Protein 4G2A (pdb70)

InterPro domains:
  IPR025538 Domain of unknown function DUF4424 [PF14415] (28-136)
  IPR025582 YARHG domain [PF13308] (270-348)
  IPR025582 YARHG domain [SM01324] (269-349)
  IPR038434 YARHG domain superfamily [G3DSA:1.20.58.1690] (263-349)

B-factor: mean 42.49, std 16.45, range [10.18, 124.1]

CATH classification: 2.60.40.3680 (+1 more: 1.20.58.1690)

Nearest PDB structures (foldseek):
  4g2a-assembly1_A  TM=1.002E+00  e=8.809E-71  Legionella pneumophila subsp. pneumophila str. Philadelphia 1
  6fpy-assembly2_B  TM=5.267E-01  e=1.755E-07  Homo sapiens
  6fpz-assembly2_B  TM=4.935E-01  e=4.540E-07  Homo sapiens
  3abz-assembly1_A  TM=5.362E-01  e=9.968E-02  Kluyveromyces marxianus

Sequence (314 aa):
NDTAVGGEGSLPIPVSQPHIKVSELIRISGKNLNEPQNGSWHYNCNFTFKNTLNKEVTISAFPFPINDGNSEIALPAGQQTNVGQALVYDFLVTVNDKQVSAQQRGNIAPDQNKGLYYEDAYFWKTTFPPLATVNIHHDYSTGATYDVGYHWVRYVLKTGALWQDSSIGHTRLEVIPNTPTRLCSEIDQQKADYLNPTPSGSISGSRADRKYIWDLRHFQPQADLSLCLFTGISYVRYKVIYPWLNSDDDDALSKLARLSNKELRFLRNTIYAQYGRQFQSPDLQEYFSKKWWYVPNPDYSDRLNEEDKKLLSINQAK

Organism: Legionella pneumophila subsp. pneumophila (strain Philadelphia 1 / ATCC 33152 / DSM 7513) (NCBI:txid272624)

Secondary structure (DSSP, 8-state):
--EEE---EE----SS--SB--EEEEEEEEESTT-----EEEEEEEEEEEB-SSS-EEE--EEE-B--SSSEE-PPTT----TT-BS-EEEEEEETTEEE--EEEE---BGGGTB--SEEEE--EEE-TT-EEEEEEEEEEE-EEE---EEEEEE-GGGGGSSSS---EEEEEEE-SS-EEEGGGTSTT-STTS-BS---EE--GGG-EEEEEESS----S-EEEEEEEHHHHHIIIIIHHHHH-TTHHHHHHTS-HHHHHHHHHHHHHTTT----SHHHHHHHHT-TT----TT------HHHHHHH--TTT-

Radius of gyration: 22.99 Å; Cα contacts (8 Å, |Δi|>4): 730; chains: 1; bounding box: 36×59×69 Å

Foldseek 3Di:
DFKAAWKAFEDWFFQAQAQKAAEKAWEWEKDCPLPPPAIKIKIKMKAKIWHQAQAKDKTKWTFIDACCPPHHHQHHPPDDHDHPGTQKAPKWKAKQNHTDQWQKDFGDADVVQPRDGGITTMDMHMAGGRHMMMMIIIIMIGFMAGPQKTKHWYHDSSSCSHPDQFNFWYKYKYQNLAQKDQVCRVVVPDPLSPFDDDADWDDAGSGTMDIHTDGSDRPPDIGITIMGAQLSCCVNVQQVCLVVDPPNLQVLLPDDPLRNVQSLVSLQQSQADADPDPVNNVVLVPPSSGDHDPPRDPCGDPSSVVNVVSVNSD

Structure (mmCIF, N/CA/C/O backbone):
data_4G2A
#
_entry.id   4G2A
#
_cell.length_a   37.953
_cell.length_b   87.716
_cell.length_c   99.766
_cell.angle_alpha   90.000
_cell.angle_beta   90.000
_cell.angle_gamma   90.000
#
_symmetry.space_group_name_H-M   'P 21 21 21'
#
loop_
_entity.id
_entity.type
_entity.pdbx_description
1 polymer 'hypothetical protein'
2 non-polymer 'SULFATE ION'
3 water water
#
loop_
_atom_site.group_PDB
_atom_site.id
_atom_site.type_symbol
_atom_site.label_atom_id
_atom_site.label_alt_id
_atom_site.label_comp_id
_atom_site.label_asym_id
_atom_site.label_entity_id
_atom_site.label_seq_id
_atom_site.pdbx_PDB_ins_code
_atom_site.Cartn_x
_atom_site.Cartn_y
_atom_site.Cartn_z
_atom_site.occupancy
_atom_site.B_iso_or_equiv
_atom_site.auth_seq_id
_atom_site.auth_comp_id
_atom_site.auth_asym_id
_atom_site.auth_atom_id
_atom_site.pdbx_PDB_model_num
ATOM 1 N N . ASN A 1 2 ? 23.070 25.484 -11.619 1.00 50.37 29 ASN A N 1
ATOM 2 C CA . ASN A 1 2 ? 23.306 25.658 -10.184 1.00 49.12 29 ASN A CA 1
ATOM 3 C C . ASN A 1 2 ? 22.809 27.024 -9.688 1.00 48.10 29 ASN A C 1
ATOM 4 O O . ASN A 1 2 ? 23.495 28.044 -9.834 1.00 47.08 29 ASN A O 1
ATOM 9 N N . ASP A 1 3 ? 21.610 27.007 -9.066 1.00 41.11 30 ASP A N 1
ATOM 10 C CA . ASP A 1 3 ? 20.902 28.163 -8.527 1.00 39.09 30 ASP A CA 1
ATOM 11 C C . ASP A 1 3 ? 21.613 28.785 -7.330 1.00 38.07 30 ASP A C 1
ATOM 12 O O . ASP A 1 3 ? 21.616 30.005 -7.174 1.00 38.18 30 ASP A O 1
ATOM 17 N N . THR A 1 4 ? 22.151 27.944 -6.463 1.00 30.35 31 THR A N 1
ATOM 18 C CA . THR A 1 4 ? 22.755 28.363 -5.213 1.00 29.06 31 THR A CA 1
ATOM 19 C C . THR A 1 4 ? 24.195 27.900 -5.073 1.00 30.74 31 THR A C 1
ATOM 20 O O . THR A 1 4 ? 24.492 26.723 -5.306 1.00 32.10 31 THR A O 1
ATOM 24 N N . ALA A 1 5 ? 25.075 28.816 -4.642 1.00 23.88 32 ALA A N 1
ATOM 25 C CA . ALA A 1 5 ? 26.423 28.444 -4.251 1.00 22.64 32 ALA A CA 1
ATOM 26 C C . ALA A 1 5 ? 26.369 28.278 -2.733 1.00 27.16 32 ALA A C 1
ATOM 27 O O . ALA A 1 5 ? 26.217 29.259 -1.994 1.00 26.78 32 ALA A O 1
ATOM 29 N N . VAL A 1 6 ? 26.347 27.012 -2.294 1.00 23.80 33 VAL A N 1
ATOM 30 C CA . VAL A 1 6 ? 26.235 26.547 -0.913 1.00 23.01 33 VAL A CA 1
ATOM 31 C C . VAL A 1 6 ? 27.562 26.800 -0.176 1.00 26.90 33 VAL A C 1
ATOM 32 O O . VAL A 1 6 ? 28.640 26.375 -0.637 1.00 26.73 33 VAL A O 1
ATOM 36 N N . GLY A 1 7 ? 27.457 27.512 0.956 1.00 22.11 34 GLY A N 1
ATOM 37 C CA . GLY A 1 7 ? 28.602 27.893 1.772 1.00 21.96 34 GLY A CA 1
ATOM 38 C C . GLY A 1 7 ? 28.751 27.215 3.124 1.00 26.02 34 GLY A C 1
ATOM 39 O O . GLY A 1 7 ? 29.810 27.314 3.746 1.00 25.10 34 GLY A O 1
ATOM 40 N N . GLY A 1 8 ? 27.713 26.526 3.577 1.00 24.11 35 GLY A N 1
ATOM 41 C CA . GLY A 1 8 ? 27.705 25.870 4.884 1.00 24.03 35 GLY A CA 1
ATOM 42 C C . GLY A 1 8 ? 26.871 26.647 5.877 1.00 27.81 35 GLY A C 1
ATOM 43 O O . GLY A 1 8 ? 26.439 27.769 5.595 1.00 26.68 35 GLY A O 1
ATOM 44 N N . GLU A 1 9 ? 26.604 26.044 7.033 1.00 25.52 36 GLU A N 1
ATOM 45 C CA . GLU A 1 9 ? 25.780 26.679 8.062 1.00 25.31 36 GLU A CA 1
ATOM 46 C C . GLU A 1 9 ? 26.077 26.111 9.453 1.00 30.51 36 GLU A C 1
ATOM 47 O O . GLU A 1 9 ? 26.692 25.044 9.587 1.00 31.26 36 GLU A O 1
ATOM 53 N N . GLY A 1 10 ? 25.613 26.831 10.463 1.00 25.63 37 GLY A N 1
ATOM 54 C CA . GLY A 1 10 ? 25.741 26.418 11.846 1.00 25.28 37 GLY A CA 1
ATOM 55 C C . GLY A 1 10 ? 24.596 25.540 12.312 1.00 27.80 37 GLY A C 1
ATOM 56 O O . GLY A 1 10 ? 23.525 25.492 11.694 1.00 26.78 37 GLY A O 1
ATOM 57 N N . SER A 1 11 ? 24.844 24.796 13.381 1.00 23.73 38 SER A N 1
ATOM 58 C CA . SER A 1 11 ? 23.854 23.885 13.954 1.00 24.01 38 SER A CA 1
ATOM 59 C C . SER A 1 11 ? 24.040 23.797 15.456 1.00 27.87 38 SER A C 1
ATOM 60 O O . SER A 1 11 ? 25.177 23.919 15.941 1.00 26.42 38 SER A O 1
ATOM 63 N N . LEU A 1 12 ? 22.932 23.591 16.191 1.00 24.62 39 LEU A N 1
ATOM 64 C CA . LEU A 1 12 ? 22.978 23.357 17.642 1.00 25.55 39 LEU A CA 1
ATOM 65 C C . LEU A 1 12 ? 23.730 22.040 17.915 1.00 31.20 39 LEU A C 1
ATOM 66 O O . LEU A 1 12 ? 23.649 21.146 17.059 1.00 31.72 39 LEU A O 1
ATOM 71 N N . PRO A 1 13 ? 24.411 21.840 19.069 1.00 27.77 40 PRO A N 1
ATOM 72 C CA . PRO A 1 13 ? 24.940 20.496 19.356 1.00 27.74 40 PRO A CA 1
ATOM 73 C C . PRO A 1 13 ? 23.754 19.566 19.584 1.00 32.79 40 PRO A C 1
ATOM 74 O O . PRO A 1 13 ? 22.681 20.028 19.994 1.00 32.80 40 PRO A O 1
ATOM 78 N N . ILE A 1 14 ? 23.897 18.282 19.267 1.00 29.78 41 ILE A N 1
ATOM 79 C CA . ILE A 1 14 ? 22.776 17.379 19.475 1.00 29.38 41 ILE A CA 1
ATOM 80 C C . ILE A 1 14 ? 23.230 16.143 20.256 1.00 34.98 41 ILE A C 1
ATOM 81 O O . ILE A 1 14 ? 24.394 15.758 20.154 1.00 34.67 41 ILE A O 1
ATOM 86 N N . PRO A 1 15 ? 22.327 15.465 20.992 1.00 33.45 42 PRO A N 1
ATOM 87 C CA . PRO A 1 15 ? 22.736 14.215 21.650 1.00 34.52 42 PRO A CA 1
ATOM 88 C C . PRO A 1 15 ? 22.616 13.014 20.702 1.00 41.87 42 PRO A C 1
ATOM 89 O O . PRO A 1 15 ? 21.741 12.991 19.838 1.00 39.61 42 PRO A O 1
ATOM 93 N N . VAL A 1 16 ? 23.501 12.011 20.877 1.00 43.11 43 VAL A N 1
ATOM 94 C CA . VAL A 1 16 ? 23.522 10.769 20.100 1.00 44.74 43 VAL A CA 1
ATOM 95 C C . VAL A 1 16 ? 22.298 9.918 20.513 1.00 52.56 43 VAL A C 1
ATOM 96 O O . VAL A 1 16 ? 21.641 9.337 19.647 1.00 52.56 43 VAL A O 1
ATOM 100 N N . SER A 1 17 ? 21.966 9.915 21.823 1.00 51.70 44 SER A N 1
ATOM 101 C CA . SER A 1 17 ? 20.823 9.205 22.420 1.00 53.70 44 SER A CA 1
ATOM 102 C C . SER A 1 17 ? 19.727 10.203 22.926 1.00 56.67 44 SER A C 1
ATOM 103 O O . SER A 1 17 ? 19.603 11.296 22.374 1.00 55.28 44 SER A O 1
ATOM 106 N N . GLN A 1 18 ? 18.903 9.794 23.923 1.00 53.86 45 GLN A N 1
ATOM 107 C CA . GLN A 1 18 ? 17.829 10.610 24.519 1.00 53.91 45 GLN A CA 1
ATOM 108 C C . GLN A 1 18 ? 18.172 10.855 26.006 1.00 57.23 45 GLN A C 1
ATOM 109 O O . GLN A 1 18 ? 17.692 10.121 26.877 1.00 58.36 45 GLN A O 1
ATOM 115 N N . PRO A 1 19 ? 19.061 11.826 26.324 1.00 51.99 46 PRO A N 1
ATOM 116 C CA . PRO A 1 19 ? 19.465 12.006 27.721 1.00 51.65 46 PRO A CA 1
ATOM 117 C C . PRO A 1 19 ? 18.552 12.943 28.505 1.00 54.41 46 PRO A C 1
ATOM 118 O O . PRO A 1 19 ? 17.746 13.684 27.933 1.00 53.74 46 PRO A O 1
ATOM 122 N N . HIS A 1 20 ? 18.723 12.936 29.825 1.00 50.42 47 HIS A N 1
ATOM 123 C CA . HIS A 1 20 ? 17.989 13.827 30.702 1.00 50.43 47 HIS A CA 1
ATOM 124 C C . HIS A 1 20 ? 18.871 15.064 30.946 1.00 49.90 47 HIS A C 1
ATOM 125 O O . HIS A 1 20 ? 19.222 15.390 32.077 1.00 49.85 47 HIS A O 1
ATOM 132 N N . ILE A 1 21 ? 19.259 15.718 29.830 1.00 42.40 48 ILE A N 1
ATOM 133 C CA . ILE A 1 21 ? 20.081 16.922 29.772 1.00 40.12 48 ILE A CA 1
ATOM 134 C C . ILE A 1 21 ? 19.264 18.001 29.069 1.00 41.86 48 ILE A C 1
ATOM 135 O O . ILE A 1 21 ? 18.826 17.787 27.934 1.00 39.20 48 ILE A O 1
ATOM 140 N N . LYS A 1 22 ? 19.062 19.161 29.730 1.00 38.73 49 LYS A N 1
ATOM 141 C CA . LYS A 1 22 ? 18.300 20.256 29.124 1.00 36.48 49 LYS A CA 1
ATOM 142 C C . LYS A 1 22 ? 19.226 21.388 28.722 1.00 36.99 49 LYS A C 1
ATOM 143 O O . LYS A 1 22 ? 20.226 21.648 29.385 1.00 36.08 49 LYS A O 1
ATOM 157 N N . VAL A 1 24 ? 19.724 25.108 28.532 1.00 35.10 51 VAL A N 1
ATOM 158 C CA . VAL A 1 24 ? 19.083 26.192 29.261 1.00 36.62 51 VAL A CA 1
ATOM 159 C C . VAL A 1 24 ? 19.366 27.582 28.670 1.00 41.07 51 VAL A C 1
ATOM 160 O O . VAL A 1 24 ? 18.573 28.493 28.895 1.00 41.26 51 VAL A O 1
ATOM 164 N N . SER A 1 25 ? 20.451 27.742 27.901 1.00 36.74 52 SER A N 1
ATOM 165 C CA . SER A 1 25 ? 20.775 29.019 27.268 1.00 35.58 52 SER A CA 1
ATOM 166 C C . SER A 1 25 ? 21.782 28.839 26.144 1.00 36.88 52 SER A C 1
ATOM 167 O O . SER A 1 25 ? 22.549 27.881 26.139 1.00 35.89 52 SER A O 1
ATOM 170 N N . GLU A 1 26 ? 21.745 29.758 25.176 1.00 32.59 53 GLU A N 1
ATOM 171 C CA . GLU A 1 26 ? 22.658 29.823 24.028 1.00 31.18 53 GLU A CA 1
ATOM 172 C C . GLU A 1 26 ? 23.000 31.277 23.751 1.00 34.22 53 GLU A C 1
ATOM 173 O O . GLU A 1 26 ? 22.197 32.170 24.023 1.00 34.75 53 GLU A O 1
ATOM 179 N N . LEU A 1 27 ? 24.197 31.513 23.237 1.00 29.22 54 LEU A N 1
ATOM 180 C CA . LEU A 1 27 ? 24.703 32.825 22.864 1.00 28.00 54 LEU A CA 1
ATOM 181 C C . LEU A 1 27 ? 25.385 32.600 21.535 1.00 30.78 54 LEU A C 1
ATOM 182 O O . LEU A 1 27 ? 26.480 32.048 21.501 1.00 31.71 54 LEU A O 1
ATOM 187 N N . ILE A 1 28 ? 24.682 32.898 20.429 1.00 24.95 55 ILE A N 1
ATOM 188 C CA . ILE A 1 28 ? 25.162 32.591 19.090 1.00 23.55 55 ILE A CA 1
ATOM 189 C C . ILE A 1 28 ? 25.451 33.887 18.308 1.00 30.21 55 ILE A C 1
ATOM 190 O O . ILE A 1 28 ? 24.554 34.668 17.980 1.00 30.24 55 ILE A O 1
ATOM 195 N N . ARG A 1 29 ? 26.725 34.089 18.011 1.00 27.34 56 ARG A N 1
ATOM 196 C CA . ARG A 1 29 ? 2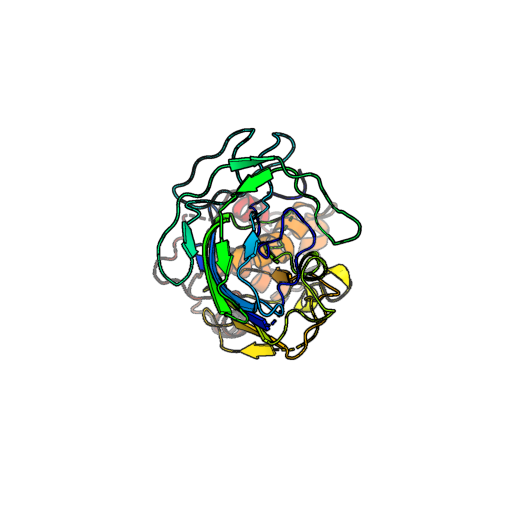7.217 35.268 17.310 1.00 27.09 56 ARG A CA 1
ATOM 197 C C . ARG A 1 29 ? 27.722 34.835 15.958 1.00 30.93 56 ARG A C 1
ATOM 198 O O . ARG A 1 29 ? 28.573 33.966 15.892 1.00 32.36 56 ARG A O 1
ATOM 206 N N . ILE A 1 30 ? 27.142 35.377 14.881 1.00 26.32 57 ILE A N 1
ATOM 207 C CA . ILE A 1 30 ? 27.476 35.027 13.492 1.00 24.84 57 ILE A CA 1
ATOM 208 C C . ILE A 1 30 ? 27.964 36.316 12.845 1.00 28.46 57 ILE A C 1
ATOM 209 O O . ILE A 1 30 ? 27.204 37.290 12.723 1.00 27.18 57 ILE A O 1
ATOM 214 N N . SER A 1 31 ? 29.268 36.363 12.556 1.00 25.81 58 SER A N 1
ATOM 215 C CA . SER A 1 31 ? 29.929 37.575 12.058 1.00 26.14 58 SER A CA 1
ATOM 216 C C . SER A 1 31 ? 30.474 37.423 10.640 1.00 29.07 58 SER A C 1
ATOM 217 O O . SER A 1 31 ? 31.211 36.483 10.371 1.00 28.69 58 SER A O 1
ATOM 220 N N . GLY A 1 32 ? 30.127 38.372 9.770 1.00 26.46 59 GLY A N 1
ATOM 221 C CA . GLY A 1 32 ? 30.522 38.400 8.359 1.00 25.40 59 GLY A CA 1
ATOM 222 C C . GLY A 1 32 ? 31.859 39.060 8.081 1.00 30.26 59 GLY A C 1
ATOM 223 O O . GLY A 1 32 ? 32.259 39.990 8.777 1.00 29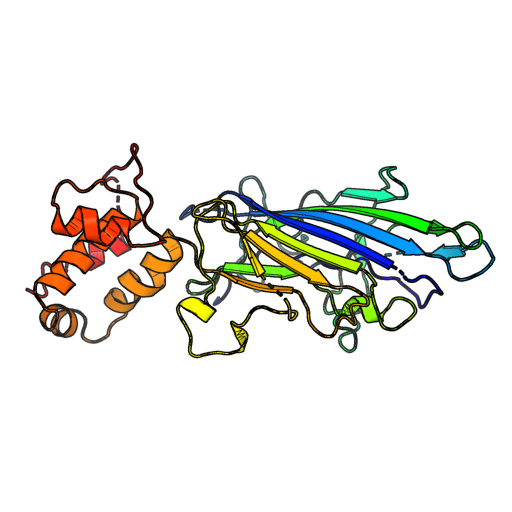.91 59 GLY A O 1
ATOM 224 N N . LYS A 1 33 ? 32.547 38.574 7.041 1.00 28.20 60 LYS A N 1
ATOM 225 C CA . LYS A 1 33 ? 33.825 39.068 6.527 1.00 29.20 60 LYS A CA 1
ATOM 226 C C . LYS A 1 33 ? 33.780 38.974 5.013 1.00 34.90 60 LYS A C 1
ATOM 227 O O . LYS A 1 33 ? 33.309 37.956 4.505 1.00 34.68 60 LYS A O 1
ATOM 233 N N . ASN A 1 34 ? 34.229 40.040 4.291 1.00 32.50 61 ASN A N 1
ATOM 234 C CA . ASN A 1 34 ? 34.310 40.131 2.819 1.00 31.65 61 ASN A CA 1
ATOM 235 C C . ASN A 1 34 ? 32.988 39.833 2.086 1.00 33.82 61 ASN A C 1
ATOM 236 O O . ASN A 1 34 ? 33.040 39.328 0.958 1.00 32.26 61 ASN A O 1
ATOM 241 N N . LEU A 1 35 ? 31.823 40.157 2.687 1.00 30.60 62 LEU A N 1
ATOM 242 C CA . LEU A 1 35 ? 30.524 39.838 2.076 1.00 30.66 62 LEU A CA 1
ATOM 243 C C . LEU A 1 35 ? 30.187 40.694 0.857 1.00 35.93 62 LEU A C 1
ATOM 244 O O . LEU A 1 35 ? 29.359 40.272 0.057 1.00 36.38 62 LEU A O 1
ATOM 249 N N . ASN A 1 36 ? 30.817 41.874 0.706 1.00 33.30 63 ASN A N 1
ATOM 250 C CA . ASN A 1 36 ? 30.576 42.773 -0.421 1.00 33.44 63 ASN A CA 1
ATOM 251 C C . ASN A 1 36 ? 31.690 42.686 -1.473 1.00 37.75 63 ASN A C 1
ATOM 252 O O . ASN A 1 36 ? 31.811 43.560 -2.332 1.00 37.00 63 ASN A O 1
ATOM 257 N N . GLU A 1 37 ? 32.517 41.646 -1.396 1.00 36.62 64 GLU A N 1
ATOM 258 C CA . GLU A 1 37 ? 33.603 41.441 -2.362 1.00 37.65 64 GLU A CA 1
ATOM 259 C C . GLU A 1 37 ? 33.022 40.727 -3.586 1.00 41.60 64 GLU A C 1
ATOM 260 O O . GLU A 1 37 ? 32.342 39.711 -3.424 1.00 39.60 64 GLU A O 1
ATOM 266 N N . PRO A 1 38 ? 33.229 41.253 -4.813 1.00 39.96 65 PRO A N 1
ATOM 267 C CA . PRO A 1 38 ? 32.619 40.611 -5.996 1.00 39.62 65 PRO A CA 1
ATOM 268 C C . PRO A 1 38 ? 33.195 39.210 -6.321 1.00 45.14 65 PRO A C 1
ATOM 269 O O . PRO A 1 38 ? 32.572 38.460 -7.073 1.00 45.32 65 PRO A O 1
ATOM 273 N N . GLN A 1 39 ? 34.355 38.852 -5.732 1.00 42.26 66 GLN A N 1
ATOM 274 C CA . GLN A 1 39 ? 35.050 37.558 -5.871 1.00 41.86 66 GLN A CA 1
ATOM 275 C C . GLN A 1 39 ? 34.281 36.402 -5.192 1.00 43.66 66 GLN A C 1
ATOM 276 O O . GLN A 1 39 ? 34.666 35.234 -5.352 1.00 44.91 66 GLN A O 1
ATOM 290 N N . ASN A 1 41 ? 34.090 35.553 -1.995 1.00 34.59 68 ASN A N 1
ATOM 291 C CA . ASN A 1 41 ? 34.952 34.870 -1.043 1.00 33.68 68 ASN A CA 1
ATOM 292 C C . ASN A 1 41 ? 34.578 35.295 0.397 1.00 34.11 68 ASN A C 1
ATOM 293 O O . ASN A 1 41 ? 35.408 35.289 1.311 1.00 33.54 68 ASN A O 1
ATOM 298 N N . GLY A 1 42 ? 33.304 35.604 0.576 1.00 28.71 69 GLY A N 1
ATOM 299 C CA . GLY A 1 42 ? 32.745 35.956 1.872 1.00 27.68 69 GLY A CA 1
ATOM 300 C C . GLY A 1 42 ? 32.695 34.776 2.821 1.00 31.04 69 GLY A C 1
ATOM 301 O O . GLY A 1 42 ? 32.695 33.605 2.407 1.00 29.98 69 GLY A O 1
ATOM 302 N N . SER A 1 43 ? 32.677 35.086 4.115 1.00 26.36 70 SER A N 1
ATOM 303 C CA . SER A 1 43 ? 32.636 34.077 5.156 1.00 24.40 70 SER A CA 1
ATOM 304 C C . SER A 1 43 ? 31.809 34.559 6.342 1.00 26.81 70 SER A C 1
ATOM 305 O O . SER A 1 43 ? 31.553 35.753 6.494 1.00 24.24 70 SER A O 1
ATOM 308 N N . TRP A 1 44 ? 31.344 33.588 7.138 1.00 24.74 71 TRP A N 1
ATOM 309 C CA . TRP A 1 44 ? 30.657 33.782 8.399 1.00 25.34 71 TRP A CA 1
ATOM 310 C C . TRP A 1 44 ? 31.455 33.075 9.488 1.00 29.92 71 TRP A C 1
ATOM 311 O O . TRP A 1 44 ? 31.862 31.919 9.311 1.00 28.24 71 TRP A O 1
ATOM 322 N N . HIS A 1 45 ? 31.687 33.781 10.602 1.00 28.15 72 HIS A N 1
ATOM 323 C CA . HIS A 1 45 ? 32.396 33.273 11.774 1.00 28.12 72 HIS A CA 1
ATOM 324 C C . HIS A 1 45 ? 31.404 33.123 12.913 1.00 28.92 72 HIS A C 1
ATOM 325 O O . HIS A 1 45 ? 30.774 34.088 13.328 1.00 28.15 72 HIS A O 1
ATOM 332 N N . TYR A 1 46 ? 31.258 31.898 13.397 1.00 24.94 73 TYR A N 1
ATOM 333 C CA . TYR A 1 46 ? 30.322 31.530 14.451 1.00 24.07 73 TYR A CA 1
ATOM 334 C C . TYR A 1 46 ? 31.017 31.343 15.780 1.00 27.53 73 TYR A C 1
ATOM 335 O O . TYR A 1 46 ? 31.937 30.525 15.876 1.00 26.93 73 TYR A O 1
ATOM 344 N N . ASN A 1 47 ? 30.592 32.107 16.806 1.00 23.99 74 ASN A N 1
ATOM 345 C CA . ASN A 1 47 ? 31.055 31.920 18.180 1.00 25.64 74 ASN A CA 1
ATOM 346 C C . ASN A 1 47 ? 29.801 31.560 18.963 1.00 32.30 74 ASN A C 1
ATOM 347 O O . ASN A 1 47 ? 28.897 32.389 19.101 1.00 32.35 74 ASN A O 1
ATOM 352 N N . CYS A 1 48 ? 29.679 30.292 19.353 1.00 30.27 75 CYS A N 1
ATOM 353 C CA . CYS A 1 48 ? 28.466 29.811 20.002 1.00 30.87 75 CYS A CA 1
ATOM 354 C C . CYS A 1 48 ? 28.743 29.287 21.382 1.00 31.66 75 CYS A C 1
ATOM 355 O O . CYS A 1 48 ? 29.590 28.430 21.549 1.00 30.86 75 CYS A O 1
ATOM 358 N N . ASN A 1 49 ? 27.961 29.736 22.352 1.00 27.17 76 ASN A N 1
ATOM 359 C CA . ASN A 1 49 ? 28.042 29.244 23.701 1.00 27.61 76 ASN A CA 1
ATOM 360 C C . ASN A 1 49 ? 26.730 28.579 24.024 1.00 30.85 76 ASN A C 1
ATOM 361 O O . ASN A 1 49 ? 25.696 29.001 23.516 1.00 30.04 76 ASN A O 1
ATOM 366 N N . PHE A 1 50 ? 26.782 27.500 24.818 1.00 27.52 77 PHE A N 1
ATOM 367 C CA . PHE A 1 50 ? 25.623 26.704 25.207 1.00 27.45 77 PHE A CA 1
ATOM 368 C C . PHE A 1 50 ? 25.758 26.300 26.647 1.00 33.83 77 PHE A C 1
ATOM 369 O O . PHE A 1 50 ? 26.853 25.944 27.099 1.00 34.56 77 PHE A O 1
ATOM 377 N N . THR A 1 51 ? 24.645 26.326 27.364 1.00 30.47 78 THR A N 1
ATOM 378 C CA . THR A 1 51 ? 24.608 25.936 28.767 1.00 31.57 78 THR A CA 1
ATOM 379 C C . THR A 1 51 ? 23.666 24.754 28.840 1.00 34.95 78 THR A C 1
ATOM 380 O O . THR A 1 51 ? 22.534 24.843 28.369 1.00 36.68 78 THR A O 1
ATOM 384 N N . PHE A 1 52 ? 24.147 23.645 29.366 1.00 29.37 79 PHE A N 1
ATOM 385 C CA . PHE A 1 52 ? 23.380 22.407 29.517 1.00 28.84 79 PHE A CA 1
ATOM 386 C C . PHE A 1 52 ? 23.253 22.059 30.967 1.00 34.63 79 PHE A C 1
ATOM 387 O O . PHE A 1 52 ? 24.218 22.245 31.708 1.00 36.56 79 PHE A O 1
ATOM 395 N N . LYS A 1 53 ? 22.098 21.528 31.385 1.00 30.65 80 LYS A N 1
ATOM 396 C CA . LYS A 1 53 ? 21.936 21.107 32.767 1.00 31.41 80 LYS A CA 1
ATOM 397 C C . LYS A 1 53 ? 21.528 19.619 32.877 1.00 36.06 80 LYS A C 1
ATOM 398 O O . LYS A 1 53 ? 20.568 19.174 32.238 1.00 34.18 80 LYS A O 1
ATOM 404 N N . ASN A 1 54 ? 22.264 18.869 33.723 1.00 34.10 81 ASN A N 1
ATOM 405 C CA . ASN A 1 54 ? 21.937 17.501 34.071 1.00 35.29 81 ASN A CA 1
ATOM 406 C C . ASN A 1 54 ? 20.764 17.563 35.065 1.00 42.13 81 ASN A C 1
ATOM 407 O O . ASN A 1 54 ? 20.918 18.129 36.146 1.00 40.94 81 ASN A O 1
ATOM 412 N N . THR A 1 55 ? 19.588 17.039 34.686 1.00 40.88 82 THR A N 1
ATOM 413 C CA . THR A 1 55 ? 18.419 17.125 35.560 1.00 43.01 82 THR A CA 1
ATOM 414 C C . THR A 1 55 ? 18.322 15.927 36.514 1.00 49.91 82 THR A C 1
ATOM 415 O O . THR A 1 55 ? 17.440 15.917 37.382 1.00 52.52 82 THR A O 1
ATOM 419 N N . LEU A 1 56 ? 19.247 14.950 36.381 1.00 45.34 83 LEU A N 1
ATOM 420 C CA . LEU A 1 56 ? 19.323 13.751 37.225 1.00 45.77 83 LEU A CA 1
ATOM 421 C C . LEU A 1 56 ? 20.283 13.947 38.382 1.00 49.01 83 LEU A C 1
ATOM 422 O O . LEU A 1 56 ? 21.358 14.509 38.196 1.00 48.51 83 LEU A O 1
ATOM 427 N N . ASN A 1 57 ? 19.956 13.417 39.556 1.00 46.92 84 ASN A N 1
ATOM 428 C CA . ASN A 1 57 ? 20.871 13.569 40.676 1.00 47.24 84 ASN A CA 1
ATOM 429 C C . ASN A 1 57 ? 21.898 12.413 40.664 1.00 52.88 84 ASN A C 1
ATOM 430 O O . ASN A 1 57 ? 22.103 11.722 41.660 1.00 55.29 84 ASN A O 1
ATOM 435 N N . LYS A 1 58 ? 22.566 12.233 39.513 1.00 47.80 85 LYS A N 1
ATOM 436 C CA . LYS A 1 58 ? 23.606 11.223 39.309 1.00 47.06 85 LYS A CA 1
ATOM 437 C C . LYS A 1 58 ? 24.534 11.660 38.160 1.00 47.40 85 LYS A C 1
ATOM 438 O O . LYS A 1 58 ? 24.136 12.469 37.325 1.00 44.02 85 LYS A O 1
ATOM 444 N N . GLU A 1 59 ? 25.766 11.132 38.140 1.00 44.71 86 GLU A N 1
ATOM 445 C CA . GLU A 1 59 ? 26.764 11.406 37.116 1.00 44.04 86 GLU A CA 1
ATOM 446 C C . GLU A 1 59 ? 26.337 10.757 35.777 1.00 49.95 86 GLU A C 1
ATOM 447 O O . GLU A 1 59 ? 25.934 9.590 35.747 1.00 49.71 86 GLU A O 1
ATOM 453 N N . VAL A 1 60 ? 26.372 11.541 34.682 1.00 46.22 87 VAL A N 1
ATOM 454 C CA . VAL A 1 60 ? 25.998 11.032 33.371 1.00 44.99 87 VAL A CA 1
ATOM 455 C C . VAL A 1 60 ? 27.091 11.383 32.379 1.00 49.06 87 VAL A C 1
ATOM 456 O O . VAL A 1 60 ? 27.649 12.482 32.431 1.00 48.78 87 VAL A O 1
ATOM 460 N N . THR A 1 61 ? 27.415 10.433 31.500 1.00 46.15 88 THR A N 1
ATOM 461 C CA . THR A 1 61 ? 28.399 10.593 30.429 1.00 45.37 88 THR A CA 1
ATOM 462 C C . THR A 1 61 ? 27.654 10.413 29.122 1.00 47.97 88 THR A C 1
ATOM 463 O O . THR A 1 61 ? 27.027 9.371 28.899 1.00 48.27 88 THR A O 1
ATOM 467 N N . ILE A 1 62 ? 27.666 11.454 28.289 1.00 43.59 89 ILE A N 1
ATOM 468 C CA . ILE A 1 62 ? 26.972 11.433 27.002 1.00 42.36 89 ILE A CA 1
ATOM 469 C C . ILE A 1 62 ? 27.919 11.872 25.879 1.00 44.99 89 ILE A C 1
ATOM 470 O O . ILE A 1 62 ? 28.894 12.595 26.097 1.00 45.18 89 ILE A O 1
ATOM 475 N N . SER A 1 63 ? 27.614 11.419 24.682 1.00 39.77 90 SER A N 1
ATOM 476 C CA . SER A 1 63 ? 28.320 11.795 23.482 1.00 38.08 90 SER A CA 1
ATOM 477 C C . SER A 1 63 ? 27.479 12.886 22.780 1.00 39.22 90 SER A C 1
ATOM 478 O O . SER A 1 63 ? 26.259 12.744 22.619 1.00 38.84 90 SER A O 1
ATOM 489 N N . ALA A 1 65 ? 27.170 15.671 19.452 1.00 30.64 92 ALA A N 1
ATOM 490 C CA . ALA A 1 65 ? 27.572 15.782 18.058 1.00 28.77 92 ALA A CA 1
ATOM 491 C C . ALA A 1 65 ? 27.209 17.122 17.467 1.00 31.76 92 ALA A C 1
ATOM 492 O O . ALA A 1 65 ? 26.129 17.657 17.762 1.00 30.21 92 ALA A O 1
ATOM 494 N N . PHE A 1 66 ? 28.121 17.662 16.618 1.00 28.19 93 PHE A N 1
ATOM 495 C CA . PHE A 1 66 ? 27.901 18.875 15.828 1.00 26.58 93 PHE A CA 1
ATOM 496 C C . PHE A 1 66 ? 27.674 18.427 14.378 1.00 28.45 93 PHE A C 1
ATOM 497 O O . PHE A 1 66 ? 28.649 18.072 13.733 1.00 26.21 93 PHE A O 1
ATOM 505 N N . PRO A 1 67 ? 26.411 18.401 13.863 1.00 26.02 94 PRO A N 1
ATOM 506 C CA . PRO A 1 67 ? 26.185 17.976 12.471 1.00 25.53 94 PRO A CA 1
ATOM 507 C C . PRO A 1 67 ? 26.524 19.068 11.478 1.00 28.92 94 PRO A C 1
ATOM 508 O O . PRO A 1 67 ? 26.416 20.251 11.792 1.00 30.15 94 PRO A O 1
ATOM 512 N N . PHE A 1 68 ? 26.907 18.691 10.268 1.00 24.89 95 PHE A N 1
ATOM 513 C CA . PHE A 1 68 ? 27.272 19.709 9.279 1.00 23.32 95 PHE A CA 1
ATOM 514 C C . PHE A 1 68 ? 27.014 19.247 7.832 1.00 25.21 95 PHE A C 1
ATOM 515 O O . PHE A 1 68 ? 27.077 18.047 7.539 1.00 22.39 95 PHE A O 1
ATOM 523 N N . PRO A 1 69 ? 26.771 20.200 6.900 1.00 22.58 96 PRO A N 1
ATOM 524 C CA . PRO A 1 69 ? 26.676 19.810 5.475 1.00 22.42 96 PRO A CA 1
ATOM 525 C C . PRO A 1 69 ? 28.074 19.553 4.903 1.00 27.26 96 PRO A C 1
ATOM 526 O O . PRO A 1 69 ? 29.076 20.006 5.454 1.00 26.48 96 PRO A O 1
ATOM 530 N N . ILE A 1 70 ? 28.153 18.812 3.807 1.00 27.56 97 ILE A N 1
ATOM 531 C CA . ILE A 1 70 ? 29.444 18.513 3.172 1.00 27.19 97 ILE A CA 1
ATOM 532 C C . ILE A 1 70 ? 29.414 18.863 1.697 1.00 32.41 97 ILE A C 1
ATOM 533 O O . ILE A 1 70 ? 28.331 19.073 1.129 1.00 33.97 97 ILE A O 1
ATOM 538 N N . ASN A 1 71 ? 30.597 18.865 1.055 1.00 27.14 98 ASN A N 1
ATOM 539 C CA . ASN A 1 71 ? 30.665 19.033 -0.389 1.00 26.52 98 ASN A CA 1
ATOM 540 C C . ASN A 1 71 ? 30.380 17.658 -0.994 1.00 28.55 98 ASN A C 1
ATOM 541 O O . ASN A 1 71 ? 31.184 16.741 -0.856 1.00 26.56 98 ASN A O 1
ATOM 546 N N . ASP A 1 72 ? 29.185 17.482 -1.560 1.00 27.36 99 ASP A N 1
ATOM 547 C CA . ASP A 1 72 ? 28.813 16.178 -2.113 1.00 29.23 99 ASP A CA 1
ATOM 548 C C . ASP A 1 72 ? 29.033 16.113 -3.643 1.00 34.71 99 ASP A C 1
ATOM 549 O O . ASP A 1 72 ? 28.700 15.108 -4.263 1.00 36.26 99 ASP A O 1
ATOM 554 N N . GLY A 1 73 ? 29.620 17.168 -4.205 1.00 31.36 100 GLY A N 1
ATOM 555 C CA . GLY A 1 73 ? 29.926 17.296 -5.621 1.00 32.24 100 GLY A CA 1
ATOM 556 C C . GLY A 1 73 ? 28.772 17.621 -6.544 1.00 40.13 100 GLY A C 1
ATOM 557 O O . GLY A 1 73 ? 28.955 17.609 -7.756 1.00 41.29 100 GLY A O 1
ATOM 558 N N . ASN A 1 74 ? 27.589 17.936 -5.997 1.00 40.15 101 ASN A N 1
ATOM 559 C CA . ASN A 1 74 ? 26.373 18.235 -6.774 1.00 41.27 101 ASN A CA 1
ATOM 560 C C . ASN A 1 74 ? 26.144 19.716 -6.992 1.00 45.58 101 ASN A C 1
ATOM 561 O O . ASN A 1 74 ? 25.386 20.115 -7.887 1.00 46.20 101 ASN A O 1
ATOM 566 N N . SER A 1 75 ? 26.743 20.525 -6.134 1.00 40.79 102 SER A N 1
ATOM 567 C CA . SER A 1 75 ? 26.510 21.950 -6.152 1.00 38.84 102 SER A CA 1
ATOM 568 C C . SER A 1 75 ? 27.792 22.755 -6.246 1.00 37.43 102 SER A C 1
ATOM 569 O O . SER A 1 75 ? 28.902 22.271 -5.990 1.00 37.06 102 SER A O 1
ATOM 572 N N . GLU A 1 76 ? 27.591 24.017 -6.592 1.00 29.68 103 GLU A N 1
ATOM 573 C CA . GLU A 1 76 ? 28.575 25.064 -6.598 1.00 27.27 103 GLU A CA 1
ATOM 574 C C . GLU A 1 76 ? 28.837 25.368 -5.145 1.00 28.80 103 GLU A C 1
ATOM 575 O O . GLU A 1 76 ? 27.908 25.334 -4.331 1.00 29.03 103 GLU A O 1
ATOM 581 N N . ILE A 1 77 ? 30.079 25.593 -4.798 1.00 22.80 104 ILE A N 1
ATOM 582 C CA . ILE A 1 77 ? 30.425 25.880 -3.416 1.00 21.34 104 ILE A CA 1
ATOM 583 C C . ILE A 1 77 ? 30.789 27.360 -3.303 1.00 28.05 104 ILE A C 1
ATOM 584 O O . ILE A 1 77 ? 31.437 27.905 -4.207 1.00 29.62 104 ILE A O 1
ATOM 589 N N . ALA A 1 78 ? 30.328 27.994 -2.202 1.00 23.74 105 ALA A N 1
ATOM 590 C CA . ALA A 1 78 ? 30.689 29.333 -1.744 1.00 23.63 105 ALA A CA 1
ATOM 591 C C . ALA A 1 78 ? 31.822 29.146 -0.707 1.00 29.05 105 ALA A C 1
ATOM 592 O O . ALA A 1 78 ? 31.610 28.663 0.410 1.00 27.72 105 ALA A O 1
ATOM 594 N N . LEU A 1 79 ? 33.035 29.450 -1.125 1.00 28.84 106 LEU A N 1
ATOM 595 C CA . LEU A 1 79 ? 34.250 29.266 -0.328 1.00 29.35 106 LEU A CA 1
ATOM 596 C C . LEU A 1 79 ? 34.709 30.506 0.410 1.00 32.65 106 LEU A C 1
ATOM 597 O O . LEU A 1 79 ? 34.778 31.569 -0.211 1.00 34.00 106 LEU A O 1
ATOM 602 N N . PRO A 1 80 ? 35.120 30.400 1.694 1.00 28.59 107 PRO A N 1
ATOM 603 C CA . PRO A 1 80 ? 35.700 31.575 2.383 1.00 29.05 107 PRO A CA 1
ATOM 604 C C . PRO A 1 80 ? 37.084 31.886 1.832 1.00 35.26 107 PRO A C 1
ATOM 605 O O . PRO A 1 80 ? 37.729 30.980 1.287 1.00 36.20 107 PRO A O 1
ATOM 609 N N . ALA A 1 81 ? 37.559 33.141 1.961 1.00 32.64 108 ALA A N 1
ATOM 610 C CA . ALA A 1 81 ? 38.912 33.442 1.478 1.00 33.49 108 ALA A CA 1
ATOM 611 C C . ALA A 1 81 ? 39.954 32.673 2.327 1.00 38.51 108 ALA A C 1
ATOM 612 O O . ALA A 1 81 ? 39.828 32.587 3.556 1.00 38.16 108 ALA A O 1
ATOM 614 N N . GLY A 1 82 ? 40.908 32.052 1.642 1.00 36.73 109 GLY A N 1
ATOM 615 C CA . GLY A 1 82 ? 41.966 31.253 2.250 1.00 37.70 109 GLY A CA 1
ATOM 616 C C . GLY A 1 82 ? 41.617 29.795 2.482 1.00 41.69 109 GLY A C 1
ATOM 617 O O . GLY A 1 82 ? 42.418 29.078 3.076 1.00 43.61 109 GLY A O 1
ATOM 618 N N . GLN A 1 83 ? 40.427 29.336 2.033 1.00 35.83 110 GLN A N 1
ATOM 619 C CA . GLN A 1 83 ? 40.011 27.942 2.211 1.00 34.71 110 GLN A CA 1
ATOM 620 C C . GLN A 1 83 ? 39.877 27.228 0.884 1.00 39.19 110 GLN A C 1
ATOM 621 O O . GLN A 1 83 ? 39.539 27.834 -0.125 1.00 39.87 110 GLN A O 1
ATOM 627 N N . GLN A 1 84 ? 40.126 25.926 0.908 1.00 35.76 111 GLN A N 1
ATOM 628 C CA . GLN A 1 84 ? 39.990 25.025 -0.228 1.00 35.00 111 GLN A CA 1
ATOM 629 C C . GLN A 1 84 ? 38.942 24.002 0.125 1.00 34.40 111 GLN A C 1
ATOM 630 O O . GLN A 1 84 ? 38.696 23.756 1.308 1.00 32.67 111 GLN A O 1
ATOM 636 N N . THR A 1 85 ? 38.281 23.447 -0.892 1.00 31.22 112 THR A N 1
ATOM 637 C CA . THR A 1 85 ? 37.215 22.446 -0.745 1.00 29.63 112 THR A CA 1
ATOM 638 C C . THR A 1 85 ? 37.396 21.371 -1.788 1.00 32.66 112 THR A C 1
ATOM 639 O O . THR A 1 85 ? 38.179 21.541 -2.721 1.00 32.50 112 THR A O 1
ATOM 643 N N . ASN A 1 86 ? 36.672 20.265 -1.612 1.00 30.05 113 ASN A N 1
ATOM 644 C CA . ASN A 1 86 ? 36.540 19.116 -2.510 1.00 30.06 113 ASN A CA 1
ATOM 645 C C . ASN A 1 86 ? 35.460 18.185 -1.972 1.00 31.17 113 ASN A C 1
ATOM 646 O O . ASN A 1 86 ? 35.006 18.368 -0.840 1.00 31.21 113 ASN A O 1
ATOM 651 N N . VAL A 1 87 ? 35.020 17.227 -2.794 1.00 26.86 114 VAL A N 1
ATOM 652 C CA . VAL A 1 87 ? 33.989 16.254 -2.451 1.00 26.79 114 VAL A CA 1
ATOM 653 C C . VAL A 1 87 ? 34.362 15.531 -1.124 1.00 31.87 114 VAL A C 1
ATOM 654 O O . VAL A 1 87 ? 35.505 15.109 -0.938 1.00 31.03 114 VAL A O 1
ATOM 658 N N . GLY A 1 88 ? 33.383 15.439 -0.231 1.00 28.57 115 GLY A N 1
ATOM 659 C CA . GLY A 1 88 ? 33.516 14.759 1.043 1.00 29.89 115 GLY A CA 1
ATOM 660 C C . GLY A 1 88 ? 33.940 15.630 2.199 1.00 34.60 115 GLY A C 1
ATOM 661 O O . GLY A 1 88 ? 33.902 15.177 3.342 1.00 35.34 115 GLY A O 1
ATOM 662 N N . GLN A 1 89 ? 34.371 16.859 1.916 1.00 30.81 116 GLN A N 1
ATOM 663 C CA . GLN A 1 89 ? 34.801 17.795 2.953 1.00 30.53 116 GLN A CA 1
ATOM 664 C C . GLN A 1 89 ? 33.646 18.596 3.536 1.00 33.54 116 GLN A C 1
ATOM 665 O O . GLN A 1 89 ? 32.681 18.940 2.821 1.00 30.86 116 GLN A O 1
ATOM 671 N N . ALA A 1 90 ? 33.776 18.906 4.846 1.00 29.24 117 ALA A N 1
ATOM 672 C CA . ALA A 1 90 ? 32.814 19.692 5.609 1.00 27.12 117 ALA A CA 1
ATOM 673 C C . ALA A 1 90 ? 32.748 21.114 5.078 1.00 30.61 117 ALA A C 1
ATOM 674 O O . ALA A 1 90 ? 33.767 21.664 4.639 1.00 30.05 117 ALA A O 1
ATOM 676 N N . LEU A 1 91 ? 31.559 21.720 5.138 1.00 26.27 118 LEU A N 1
ATOM 677 C CA . LEU A 1 91 ? 31.400 23.112 4.716 1.00 25.27 118 LEU A CA 1
ATOM 678 C C . LEU A 1 91 ? 31.477 24.004 5.978 1.00 31.52 118 LEU A C 1
ATOM 679 O O . LEU A 1 91 ? 30.857 25.061 6.066 1.00 32.65 118 LEU A O 1
ATOM 684 N N . VAL A 1 92 ? 32.304 23.547 6.930 1.00 27.83 119 VAL A N 1
ATOM 685 C CA . VAL A 1 92 ? 32.648 24.099 8.237 1.00 27.80 119 VAL A CA 1
ATOM 686 C C . VAL A 1 92 ? 34.179 24.087 8.293 1.00 29.62 119 VAL A C 1
ATOM 687 O O . VAL A 1 92 ? 34.807 23.124 7.873 1.00 29.22 119 VAL A O 1
ATOM 691 N N . TYR A 1 93 ? 34.778 25.180 8.763 1.00 25.99 120 TYR A N 1
ATOM 692 C CA . TYR A 1 93 ? 36.221 25.318 8.772 1.00 25.28 120 TYR A CA 1
ATOM 693 C C . TYR A 1 93 ? 36.722 25.618 10.148 1.00 31.42 120 TYR A C 1
ATOM 694 O O . TYR A 1 93 ? 36.168 26.481 10.829 1.00 32.14 120 TYR A O 1
ATOM 703 N N . ASP A 1 94 ? 37.807 24.935 10.533 1.00 29.81 121 ASP A N 1
ATOM 704 C CA . ASP A 1 94 ? 38.552 25.121 11.785 1.00 30.67 121 ASP A CA 1
ATOM 705 C C . ASP A 1 94 ? 37.622 25.047 12.987 1.00 34.62 121 ASP A C 1
ATOM 706 O O . ASP A 1 94 ? 37.607 25.938 13.839 1.00 36.45 121 ASP A O 1
ATOM 711 N N . PHE A 1 95 ? 36.814 23.994 13.018 1.00 29.14 122 PHE A N 1
ATOM 712 C CA . PHE A 1 95 ? 35.905 23.714 14.113 1.00 27.35 122 PHE A CA 1
ATOM 713 C C . PHE A 1 95 ? 36.701 23.418 15.362 1.00 34.50 122 PHE A C 1
ATOM 714 O O . PHE A 1 95 ? 37.564 22.535 15.365 1.00 35.63 122 PHE A O 1
ATOM 722 N N . LEU A 1 96 ? 36.422 24.187 16.412 1.00 32.02 123 LEU A N 1
ATOM 723 C CA . LEU A 1 96 ? 37.005 24.045 17.730 1.00 32.49 123 LEU A CA 1
ATOM 724 C C . LEU A 1 96 ? 35.879 23.971 18.754 1.00 36.35 123 LEU A C 1
ATOM 725 O O . LEU A 1 96 ? 35.001 24.838 18.745 1.00 36.13 123 LEU A O 1
ATOM 730 N N . VAL A 1 97 ? 35.908 22.945 19.631 1.00 31.69 124 VAL A N 1
ATOM 731 C CA . VAL A 1 97 ? 34.949 22.755 20.715 1.00 30.33 124 VAL A CA 1
ATOM 732 C C . VAL A 1 97 ? 35.705 22.682 22.049 1.00 35.19 124 VAL A C 1
ATOM 733 O O . VAL A 1 97 ? 36.762 22.038 22.145 1.00 34.83 124 VAL A O 1
ATOM 737 N N . THR A 1 98 ? 35.177 23.415 23.055 1.00 31.59 125 THR A N 1
ATOM 738 C CA . THR A 1 98 ? 35.662 23.424 24.432 1.00 31.23 125 THR A CA 1
ATOM 739 C C . THR A 1 98 ? 34.529 22.926 25.344 1.00 33.24 125 THR A C 1
ATOM 740 O O . THR A 1 98 ? 33.369 23.316 25.168 1.00 31.28 125 THR A O 1
ATOM 744 N N . VAL A 1 99 ? 34.867 22.038 26.289 1.00 30.44 126 VAL A N 1
ATOM 745 C CA . VAL A 1 99 ? 33.945 21.492 27.290 1.00 30.39 126 VAL A CA 1
ATOM 746 C C . VAL A 1 99 ? 34.401 22.073 28.611 1.00 36.22 126 VAL A C 1
ATOM 747 O O . VAL A 1 99 ? 35.558 21.852 28.991 1.00 36.86 126 VAL A O 1
ATOM 751 N N . ASN A 1 100 ? 33.532 22.875 29.273 1.00 32.79 127 ASN A N 1
ATOM 752 C CA . ASN A 1 100 ? 33.830 23.567 30.541 1.00 33.38 127 ASN A CA 1
ATOM 753 C C . ASN A 1 100 ? 35.143 24.382 30.397 1.00 38.81 127 ASN A C 1
ATOM 754 O O . ASN A 1 100 ? 36.069 24.297 31.222 1.00 39.31 127 ASN A O 1
ATOM 759 N N . ASP A 1 101 ? 35.219 25.104 29.267 1.00 35.48 128 ASP A N 1
ATOM 760 C CA . ASP A 1 101 ? 36.287 26.006 28.818 1.00 36.25 128 ASP A CA 1
ATOM 761 C C . ASP A 1 101 ? 37.655 25.291 28.529 1.00 41.10 128 ASP A C 1
ATOM 762 O O . ASP A 1 101 ? 38.645 25.977 28.254 1.00 41.48 128 ASP A O 1
ATOM 767 N N . LYS A 1 102 ? 37.662 23.932 28.463 1.00 37.09 129 LYS A N 1
ATOM 768 C CA . LYS A 1 102 ? 38.819 23.112 28.078 1.00 36.71 129 LYS A CA 1
ATOM 769 C C . LYS A 1 102 ? 38.609 22.554 26.660 1.00 39.68 129 LYS A C 1
ATOM 770 O O . LYS A 1 102 ? 37.602 21.873 26.404 1.00 36.71 129 LYS A O 1
ATOM 776 N N . GLN A 1 103 ? 39.577 22.818 25.751 1.00 38.14 130 GLN A N 1
ATOM 777 C CA . GLN A 1 103 ? 39.529 22.358 24.363 1.00 37.55 130 GLN A CA 1
ATOM 778 C C . GLN A 1 103 ? 39.613 20.822 24.295 1.00 42.73 130 GLN A C 1
ATOM 779 O O . GLN A 1 103 ? 40.466 20.207 24.942 1.00 43.78 130 GLN A O 1
ATOM 785 N N . VAL A 1 104 ? 38.684 20.208 23.540 1.00 39.21 131 VAL A N 1
ATOM 786 C CA . VAL A 1 104 ? 38.619 18.754 23.435 1.00 39.58 131 VAL A CA 1
ATOM 787 C C . VAL A 1 104 ? 38.796 18.294 21.996 1.00 44.56 131 VAL A C 1
ATOM 788 O O . VAL A 1 104 ? 38.452 19.030 21.064 1.00 44.23 131 VAL A O 1
ATOM 792 N N . SER A 1 105 ? 39.298 17.053 21.826 1.00 41.95 132 SER A N 1
ATOM 793 C CA . SER A 1 105 ? 39.392 16.391 20.524 1.00 42.22 132 SER A CA 1
ATOM 794 C C . SER A 1 105 ? 37.982 16.101 20.022 1.00 44.62 132 SER A C 1
ATOM 795 O O . SER A 1 105 ? 37.147 15.594 20.772 1.00 45.33 132 SER A O 1
ATOM 798 N N . ALA A 1 106 ? 37.702 16.467 18.789 1.00 40.21 133 ALA A N 1
ATOM 799 C CA . ALA A 1 106 ? 36.415 16.203 18.151 1.00 38.67 133 ALA A CA 1
ATOM 800 C C . ALA A 1 106 ? 36.674 15.221 17.041 1.00 42.36 133 ALA A C 1
ATOM 801 O O . ALA A 1 106 ? 37.512 15.502 16.170 1.00 44.27 133 ALA A O 1
ATOM 803 N N . GLN A 1 107 ? 35.996 14.056 17.076 1.00 35.59 134 GLN A N 1
ATOM 804 C CA A GLN A 1 107 ? 36.190 12.999 16.085 0.50 34.44 134 GLN A CA 1
ATOM 805 C CA B GLN A 1 107 ? 36.205 13.022 16.065 0.50 34.58 134 GLN A CA 1
ATOM 806 C C . GLN A 1 107 ? 35.068 13.015 15.031 1.00 36.02 134 GLN A C 1
ATOM 807 O O . GLN A 1 107 ? 33.885 12.987 15.387 1.00 32.75 134 GLN A 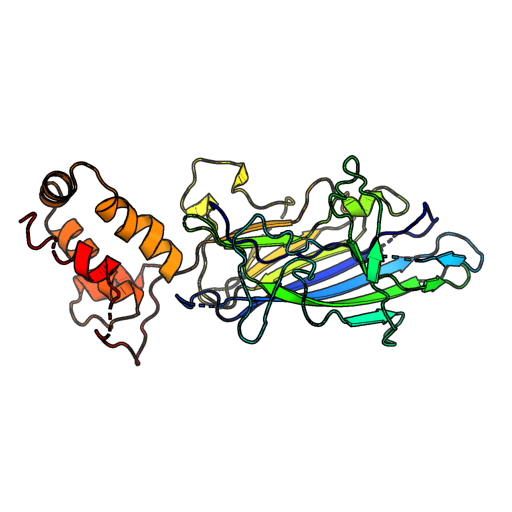O 1
ATOM 818 N N . ARG A 1 108 ? 35.439 13.068 13.736 1.00 33.38 135 ARG A N 1
ATOM 819 C CA . ARG A 1 108 ? 34.464 13.053 12.644 1.00 32.91 135 ARG A CA 1
ATOM 820 C C . ARG A 1 108 ? 33.905 11.644 12.493 1.00 36.92 135 ARG A C 1
ATOM 821 O O . ARG A 1 108 ? 34.640 10.656 12.611 1.00 36.63 135 ARG A O 1
ATOM 829 N N . GLY A 1 109 ? 32.600 11.581 12.268 1.00 32.53 136 GLY A N 1
ATOM 830 C CA . GLY A 1 109 ? 31.889 10.330 12.100 1.00 32.32 136 GLY A CA 1
ATOM 831 C C . GLY A 1 109 ? 30.552 10.536 11.444 1.00 36.08 136 GLY A C 1
ATOM 832 O O . GLY A 1 109 ? 30.207 11.656 11.051 1.00 34.58 136 GLY A O 1
ATOM 833 N N . ASN A 1 110 ? 29.799 9.447 11.322 1.00 34.61 137 ASN A N 1
ATOM 834 C CA . ASN A 1 110 ? 28.480 9.468 10.720 1.00 33.98 137 ASN A CA 1
ATOM 835 C C . ASN A 1 110 ? 27.403 9.514 11.769 1.00 37.03 137 ASN A C 1
ATOM 836 O O . ASN A 1 110 ? 27.569 8.987 12.868 1.00 35.61 137 ASN A O 1
ATOM 841 N N . ILE A 1 111 ? 26.285 10.161 11.411 1.00 33.53 138 ILE A N 1
ATOM 842 C CA . ILE A 1 111 ? 25.112 10.313 12.250 1.00 32.43 138 ILE A CA 1
ATOM 843 C C . ILE A 1 111 ? 23.892 10.003 11.392 1.00 36.70 138 ILE A C 1
ATOM 844 O O . ILE A 1 111 ? 23.895 10.258 10.188 1.00 35.00 138 ILE A O 1
ATOM 849 N N . ALA A 1 112 ? 22.876 9.378 11.989 1.00 35.74 139 ALA A N 1
ATOM 850 C CA . ALA A 1 112 ? 21.657 9.083 11.239 1.00 35.69 139 ALA A CA 1
ATOM 851 C C . ALA A 1 112 ? 20.773 10.315 11.258 1.00 39.93 139 ALA A C 1
ATOM 852 O O . ALA A 1 112 ? 20.666 10.955 12.318 1.00 39.45 139 ALA A O 1
ATOM 854 N N . PRO A 1 113 ? 20.170 10.715 10.112 1.00 36.95 140 PRO A N 1
ATOM 855 C CA . PRO A 1 113 ? 19.309 11.916 10.121 1.00 35.58 140 PRO A CA 1
ATOM 856 C C . PRO A 1 113 ? 18.027 11.681 10.935 1.00 39.35 140 PRO A C 1
ATOM 857 O O . PRO A 1 113 ? 17.648 10.542 11.203 1.00 39.38 140 PRO A O 1
ATOM 861 N N . ASP A 1 114 ? 17.406 12.775 11.384 1.00 36.13 141 ASP A N 1
ATOM 862 C CA . ASP A 1 114 ? 16.163 12.796 12.169 1.00 35.97 141 ASP A CA 1
ATOM 863 C C . ASP A 1 114 ? 15.373 13.970 11.653 1.00 37.55 141 ASP A C 1
ATOM 864 O O . ASP A 1 114 ? 15.290 15.008 12.304 1.00 37.63 141 ASP A O 1
ATOM 869 N N . GLN A 1 115 ? 14.857 13.820 10.430 1.00 33.07 142 GLN A N 1
ATOM 870 C CA . GLN A 1 115 ? 14.163 14.861 9.668 1.00 31.90 142 GLN A CA 1
ATOM 871 C C . GLN A 1 115 ? 12.954 15.400 10.384 1.00 37.40 142 GLN A C 1
ATOM 872 O O . GLN A 1 115 ? 12.658 16.594 10.245 1.00 37.03 142 GLN A O 1
ATOM 878 N N . ASN A 1 116 ? 12.296 14.544 11.191 1.00 35.27 143 ASN A N 1
ATOM 879 C CA . ASN A 1 116 ? 11.143 14.885 12.032 1.00 36.21 143 ASN A CA 1
ATOM 880 C C . ASN A 1 116 ? 11.526 15.943 13.069 1.00 39.52 143 ASN A C 1
ATOM 881 O O . ASN A 1 116 ? 10.683 16.763 13.420 1.00 39.55 143 ASN A O 1
ATOM 886 N N . LYS A 1 117 ? 12.807 15.950 13.521 1.00 35.31 144 LYS A N 1
ATOM 887 C CA . LYS A 1 117 ? 13.330 16.906 14.505 1.00 35.01 144 LYS A CA 1
ATOM 888 C C . LYS A 1 117 ? 14.237 17.955 13.836 1.00 37.42 144 LYS A C 1
ATOM 889 O O . LYS A 1 117 ? 14.889 18.745 14.523 1.00 37.40 144 LYS A O 1
ATOM 895 N N . GLY A 1 118 ? 14.245 17.973 12.507 1.00 33.12 145 GLY A N 1
ATOM 896 C CA . GLY A 1 118 ? 14.995 18.950 11.730 1.00 30.88 145 GLY A CA 1
ATOM 897 C C . GLY A 1 118 ? 16.440 18.610 11.463 1.00 34.40 145 GLY A C 1
ATOM 898 O O . GLY A 1 118 ? 17.184 19.466 10.976 1.00 34.02 145 GLY A O 1
ATOM 899 N N . LEU A 1 119 ? 16.859 17.366 11.759 1.00 30.92 146 LEU A N 1
ATOM 900 C CA . LEU A 1 119 ? 18.229 16.947 11.467 1.00 29.32 146 LEU A CA 1
ATOM 901 C C . LEU A 1 119 ? 18.265 16.307 10.075 1.00 33.19 146 LEU A C 1
ATOM 902 O O . LEU A 1 119 ? 17.651 15.258 9.869 1.00 33.48 146 LEU A O 1
ATOM 907 N N . TYR A 1 120 ? 18.953 16.962 9.113 1.00 29.05 147 TYR A N 1
ATOM 908 C CA . TYR A 1 120 ? 19.055 16.492 7.729 1.00 28.47 147 TYR A CA 1
ATOM 909 C C . TYR A 1 120 ? 20.465 16.031 7.337 1.00 33.95 147 TYR A C 1
ATOM 910 O O . TYR A 1 120 ? 20.667 15.597 6.202 1.00 34.55 147 TYR A O 1
ATOM 919 N N . TYR A 1 121 ? 21.431 16.132 8.244 1.00 31.05 148 TYR A N 1
ATOM 920 C CA . TYR A 1 121 ? 22.827 15.788 7.937 1.00 30.51 148 TYR A CA 1
ATOM 921 C C . TYR A 1 121 ? 23.219 14.414 8.416 1.00 34.97 148 TYR A C 1
ATOM 922 O O . TYR A 1 121 ? 22.705 13.940 9.425 1.00 34.56 148 TYR A O 1
ATOM 931 N N . GLU A 1 122 ? 24.156 13.788 7.682 1.00 32.67 149 GLU A N 1
ATOM 932 C CA . GLU A 1 122 ? 24.671 12.439 7.960 1.00 33.10 149 GLU A CA 1
ATOM 933 C C . GLU A 1 122 ? 26.064 12.475 8.601 1.00 35.89 149 GLU A C 1
ATOM 934 O O . GLU A 1 122 ? 26.516 11.455 9.131 1.00 36.63 149 GLU A O 1
ATOM 940 N N . ASP A 1 123 ? 26.742 13.634 8.543 1.00 30.06 150 ASP A N 1
ATOM 941 C CA . ASP A 1 123 ? 28.091 13.818 9.080 1.00 29.70 150 ASP A CA 1
ATOM 942 C C . ASP A 1 123 ? 28.086 14.745 10.272 1.00 30.22 150 ASP A C 1
ATOM 943 O O . ASP A 1 123 ? 27.340 15.710 10.285 1.00 28.11 150 ASP A O 1
ATOM 948 N N . ALA A 1 124 ? 28.905 14.438 11.293 1.00 27.60 151 ALA A N 1
ATOM 949 C CA . ALA A 1 124 ? 29.008 15.236 12.522 1.00 25.42 151 ALA A CA 1
ATOM 950 C C . ALA A 1 124 ? 30.380 15.076 13.170 1.00 28.84 151 ALA A C 1
ATOM 951 O O . ALA A 1 124 ? 31.087 14.122 12.863 1.00 29.45 151 ALA A O 1
ATOM 953 N N . TYR A 1 125 ? 30.761 16.036 14.040 1.00 25.28 152 TYR A N 1
ATOM 954 C CA . TYR A 1 125 ? 31.947 15.998 14.909 1.00 25.17 152 TYR A CA 1
ATOM 955 C C . TYR A 1 125 ? 31.454 15.577 16.274 1.00 30.26 152 TYR A C 1
ATOM 956 O O . TYR A 1 125 ? 30.465 16.128 16.745 1.00 28.54 152 TYR A O 1
ATOM 965 N N . PHE A 1 126 ? 32.080 14.568 16.880 1.00 29.75 153 PHE A N 1
ATOM 966 C CA . PHE A 1 126 ? 31.646 14.007 18.169 1.00 29.97 153 PHE A CA 1
ATOM 967 C C . PHE A 1 126 ? 32.638 14.279 19.290 1.00 37.02 153 PHE A C 1
ATOM 968 O O . PHE A 1 126 ? 33.848 14.321 19.064 1.00 37.98 153 PHE A O 1
ATOM 976 N N . TRP A 1 127 ? 32.122 14.419 20.516 1.00 34.44 154 TRP A N 1
ATOM 977 C CA . TRP A 1 127 ? 32.924 14.618 21.722 1.00 34.54 154 TRP A CA 1
ATOM 978 C C . TRP A 1 127 ? 32.153 14.091 22.950 1.00 41.05 154 TRP A C 1
ATOM 979 O O . TRP A 1 127 ? 30.919 14.033 22.935 1.00 39.13 154 TRP A O 1
ATOM 990 N N . LYS A 1 128 ? 32.883 13.702 24.005 1.00 41.15 155 LYS A N 1
ATOM 991 C CA . LYS A 1 128 ? 32.261 13.216 25.239 1.00 42.03 155 LYS A CA 1
ATOM 992 C C . LYS A 1 128 ? 32.068 14.363 26.196 1.00 45.87 155 LYS A C 1
ATOM 993 O O . LYS A 1 128 ? 32.848 15.319 26.186 1.00 44.31 155 LYS A O 1
ATOM 999 N N . THR A 1 129 ? 30.996 14.290 26.997 1.00 43.77 156 THR A N 1
ATOM 1000 C CA . THR A 1 129 ? 30.671 15.284 28.025 1.00 43.37 156 THR A CA 1
ATOM 1001 C C . THR A 1 129 ? 30.201 14.528 29.277 1.00 45.21 156 THR A C 1
ATOM 1002 O O . THR A 1 129 ? 29.246 13.753 29.208 1.00 44.09 156 THR A O 1
ATOM 1006 N N . THR A 1 130 ? 30.899 14.729 30.398 1.00 41.55 157 THR A N 1
ATOM 1007 C CA . THR A 1 130 ? 30.544 14.117 31.671 1.00 42.02 157 THR A CA 1
ATOM 1008 C C . THR A 1 130 ? 29.889 15.186 32.530 1.00 45.04 157 THR A C 1
ATOM 1009 O O . THR A 1 130 ? 30.415 16.293 32.690 1.00 45.28 157 THR A O 1
ATOM 1013 N N . PHE A 1 131 ? 28.719 14.856 33.050 1.00 39.82 158 PHE A N 1
ATOM 1014 C CA . PHE A 1 131 ? 27.996 15.735 33.931 1.00 39.27 158 PHE A CA 1
ATOM 1015 C C . PHE A 1 131 ? 27.917 15.133 35.327 1.00 44.51 158 PHE A C 1
ATOM 1016 O O . PHE A 1 131 ? 27.201 14.135 35.501 1.00 44.09 158 PHE A O 1
ATOM 1024 N N . PRO A 1 132 ? 28.570 15.771 36.340 1.00 40.84 159 PRO A N 1
ATOM 1025 C CA . PRO A 1 132 ? 28.370 15.360 37.743 1.00 41.81 159 PRO A CA 1
ATOM 1026 C C . PRO A 1 132 ? 26.876 15.461 38.161 1.00 43.65 159 PRO A C 1
ATOM 1027 O O . PRO A 1 132 ? 26.087 16.063 37.420 1.00 40.50 159 PRO A O 1
ATOM 1031 N N . PRO A 1 133 ? 26.446 14.931 39.335 1.00 41.55 160 PRO A N 1
ATOM 1032 C CA . PRO A 1 133 ? 25.015 15.045 39.712 1.00 42.15 160 PRO A CA 1
ATOM 1033 C C . PRO A 1 133 ? 24.485 16.487 39.746 1.00 46.57 160 PRO A C 1
ATOM 1034 O O . PRO A 1 133 ? 25.086 17.365 40.370 1.00 47.92 160 PRO A O 1
ATOM 1038 N N . LEU A 1 134 ? 23.363 16.718 39.037 1.00 41.88 161 LEU A N 1
ATOM 1039 C CA . LEU A 1 134 ? 22.610 17.980 38.887 1.00 40.99 161 LEU A CA 1
ATOM 1040 C C . LEU A 1 134 ? 23.455 19.181 38.356 1.00 43.68 161 LEU A C 1
ATOM 1041 O O . LEU A 1 134 ? 23.031 20.342 38.466 1.00 42.56 161 LEU A O 1
ATOM 1046 N N . ALA A 1 135 ? 24.597 18.885 37.716 1.00 39.83 162 ALA A N 1
ATOM 1047 C CA . ALA A 1 135 ? 25.550 19.879 37.254 1.00 39.04 162 ALA A CA 1
ATOM 1048 C C . ALA A 1 135 ? 25.257 20.463 35.877 1.00 41.21 162 ALA A C 1
ATOM 1049 O O . ALA A 1 135 ? 24.541 19.881 35.070 1.00 39.95 162 ALA A O 1
ATOM 1051 N N . THR A 1 136 ? 25.820 21.663 35.645 1.00 37.95 163 THR A N 1
ATOM 1052 C CA . THR A 1 136 ? 25.763 22.449 34.419 1.00 36.47 163 THR A CA 1
ATOM 1053 C C . THR A 1 136 ? 27.104 22.266 33.667 1.00 39.40 163 THR A C 1
ATOM 1054 O O . THR A 1 136 ? 28.175 22.264 34.281 1.00 40.18 163 THR A O 1
ATOM 1058 N N . VAL A 1 137 ? 27.043 22.107 32.362 1.00 34.71 164 VAL A N 1
ATOM 1059 C CA . VAL A 1 137 ? 28.250 21.974 31.545 1.00 34.23 164 VAL A CA 1
ATOM 1060 C C . VAL A 1 137 ? 28.191 23.056 30.485 1.00 37.63 164 VAL A C 1
ATOM 1061 O O . VAL A 1 137 ? 27.144 23.272 29.873 1.00 36.38 164 VAL A O 1
ATOM 1065 N N . ASN A 1 138 ? 29.303 23.777 30.324 1.00 34.61 165 ASN A N 1
ATOM 1066 C CA . ASN A 1 138 ? 29.436 24.814 29.308 1.00 33.14 165 ASN A CA 1
ATOM 1067 C C . ASN A 1 138 ? 30.029 24.212 28.026 1.00 36.79 165 ASN A C 1
ATOM 1068 O O . ASN A 1 138 ? 31.049 23.513 28.085 1.00 36.75 165 ASN A O 1
ATOM 1073 N N . ILE A 1 139 ? 29.361 24.447 26.882 1.00 31.93 166 ILE A N 1
ATOM 1074 C CA . ILE A 1 139 ? 29.827 24.004 25.571 1.00 30.43 166 ILE A CA 1
ATOM 1075 C C . ILE A 1 139 ? 30.056 25.250 24.747 1.00 32.55 166 ILE A C 1
ATOM 1076 O O . ILE A 1 139 ? 29.208 26.131 24.733 1.00 31.48 166 ILE A O 1
ATOM 1081 N N . HIS A 1 140 ? 31.222 25.340 24.100 1.00 29.47 167 HIS A N 1
ATOM 1082 C CA . HIS A 1 140 ? 31.571 26.446 23.213 1.00 27.78 167 HIS A CA 1
ATOM 1083 C C . HIS A 1 140 ? 32.049 25.922 21.860 1.00 29.30 167 HIS A C 1
ATOM 1084 O O . HIS A 1 140 ? 32.844 24.990 21.799 1.00 28.74 167 HIS A O 1
ATOM 1091 N N . HIS A 1 141 ? 31.533 26.533 20.789 1.00 25.23 168 HIS A N 1
ATOM 1092 C CA . HIS A 1 141 ? 31.850 26.273 19.396 1.00 24.04 168 HIS A CA 1
ATOM 1093 C C . HIS A 1 141 ? 32.487 27.502 18.770 1.00 28.80 168 HIS A C 1
ATOM 1094 O O . HIS A 1 141 ? 32.112 28.641 19.071 1.00 28.35 168 HIS A O 1
ATOM 1101 N N . ASP A 1 142 ? 33.453 27.261 17.897 1.00 25.44 169 ASP A N 1
ATOM 1102 C CA . ASP A 1 142 ? 34.152 28.286 17.129 1.00 26.19 169 ASP A CA 1
ATOM 1103 C C . ASP A 1 142 ? 34.481 27.630 15.802 1.00 30.67 169 ASP A C 1
AT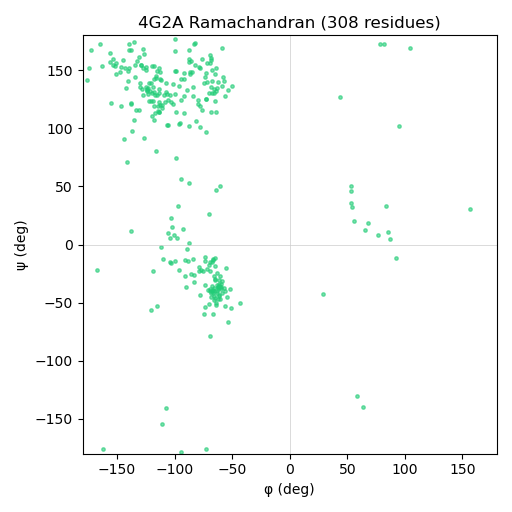OM 1104 O O . ASP A 1 142 ? 35.114 26.577 15.782 1.00 31.80 169 ASP A O 1
ATOM 1109 N N . TYR A 1 143 ? 33.955 28.190 14.715 1.00 26.01 170 TYR A N 1
ATOM 1110 C CA . TYR A 1 143 ? 34.155 27.687 13.363 1.00 25.73 170 TYR A CA 1
ATOM 1111 C C . TYR A 1 143 ? 33.734 28.763 12.356 1.00 28.66 170 TYR A C 1
ATOM 1112 O O . TYR A 1 143 ? 33.165 29.788 12.735 1.00 26.67 170 TYR A O 1
ATOM 1121 N N . SER A 1 144 ? 34.009 28.502 11.075 1.00 25.55 171 SER A N 1
ATOM 1122 C CA . SER A 1 144 ? 33.653 29.373 9.955 1.00 24.56 171 SER A CA 1
ATOM 1123 C C . SER A 1 144 ? 32.980 28.576 8.873 1.00 26.03 171 SER A C 1
ATOM 1124 O O . SER A 1 144 ? 33.112 27.362 8.827 1.00 24.35 171 SER A O 1
ATOM 1127 N N . THR A 1 145 ? 32.280 29.264 7.988 1.00 23.76 172 THR A N 1
ATOM 1128 C CA . THR A 1 145 ? 31.639 28.696 6.795 1.00 23.57 172 THR A CA 1
ATOM 1129 C C . THR A 1 145 ? 31.863 29.697 5.680 1.00 27.34 172 THR A C 1
ATOM 1130 O O . THR A 1 145 ? 32.318 30.814 5.951 1.00 27.51 172 THR A O 1
ATOM 1134 N N . GLY A 1 146 ? 31.497 29.320 4.465 1.00 23.11 173 GLY A N 1
ATOM 1135 C CA . GLY A 1 146 ? 31.470 30.225 3.327 1.00 23.03 173 GLY A CA 1
ATOM 1136 C C . GLY A 1 146 ? 30.166 31.005 3.384 1.00 29.42 173 GLY A C 1
ATOM 1137 O O . GLY A 1 146 ? 29.308 30.749 4.250 1.00 29.25 173 GLY A O 1
ATOM 1138 N N . ALA A 1 147 ? 30.010 31.996 2.501 1.00 26.45 174 ALA A N 1
ATOM 1139 C CA . ALA A 1 147 ? 28.789 32.778 2.534 1.00 25.81 174 ALA A CA 1
ATOM 1140 C C . ALA A 1 147 ? 27.910 32.413 1.348 1.00 29.68 174 ALA A C 1
ATOM 1141 O O . ALA A 1 147 ? 28.181 32.807 0.209 1.00 29.87 174 ALA A O 1
ATOM 1143 N N . THR A 1 148 ? 26.874 31.606 1.636 1.00 24.94 175 THR A N 1
ATOM 1144 C CA . THR A 1 148 ? 25.864 31.127 0.702 1.00 25.00 175 THR A CA 1
ATOM 1145 C C . THR A 1 148 ? 25.280 32.314 -0.085 1.00 30.19 175 THR A C 1
ATOM 1146 O O . THR A 1 148 ? 24.992 33.378 0.470 1.00 29.67 175 THR A O 1
ATOM 1150 N N . TYR A 1 149 ? 25.133 32.113 -1.386 1.00 26.22 176 TYR A N 1
ATOM 1151 C CA . TYR A 1 149 ? 24.572 33.111 -2.260 1.00 25.53 176 TYR A CA 1
ATOM 1152 C C . TYR A 1 149 ? 23.873 32.407 -3.438 1.00 27.54 176 TYR A C 1
ATOM 1153 O O . TYR A 1 149 ? 24.187 31.265 -3.756 1.00 25.51 176 TYR A O 1
ATOM 1162 N N . ASP A 1 150 ? 22.912 33.084 -4.068 1.00 25.56 177 ASP A N 1
ATOM 1163 C CA . ASP A 1 150 ? 22.177 32.470 -5.164 1.00 26.23 177 ASP A CA 1
ATOM 1164 C C . ASP A 1 150 ? 22.005 33.405 -6.372 1.00 29.53 177 ASP A C 1
ATOM 1165 O O . ASP A 1 150 ? 22.373 34.587 -6.312 1.00 27.86 177 ASP A O 1
ATOM 1170 N N . VAL A 1 151 ? 21.440 32.841 -7.462 1.00 27.40 178 VAL A N 1
ATOM 1171 C CA . VAL A 1 151 ? 21.181 33.466 -8.771 1.00 28.82 178 VAL A CA 1
ATOM 1172 C C . VAL A 1 151 ? 20.149 34.633 -8.708 1.00 35.69 178 VAL A C 1
ATOM 1173 O O . VAL A 1 151 ? 19.959 35.296 -9.723 1.00 38.36 178 VAL A O 1
ATOM 1190 N N . GLY A 1 153 ? 20.503 36.921 -6.295 1.00 32.00 180 GLY A N 1
ATOM 1191 C CA . GLY A 1 153 ? 21.345 37.911 -5.642 1.00 31.25 180 GLY A CA 1
ATOM 1192 C C . GLY A 1 153 ? 21.274 37.892 -4.143 1.00 34.01 180 GLY A C 1
ATOM 1193 O O . GLY A 1 153 ? 21.774 38.809 -3.493 1.00 35.49 180 GLY A O 1
ATOM 1194 N N . TYR A 1 154 ? 20.664 36.860 -3.581 1.00 29.00 181 TYR A N 1
ATOM 1195 C CA . TYR A 1 154 ? 20.533 36.764 -2.129 1.00 28.53 181 TYR A CA 1
ATOM 1196 C C . TYR A 1 154 ? 21.780 36.213 -1.464 1.00 30.89 181 TYR A C 1
ATOM 1197 O O . TYR A 1 154 ? 22.530 35.473 -2.082 1.00 29.23 181 TYR A O 1
ATOM 1206 N N . HIS A 1 155 ? 21.978 36.570 -0.195 1.00 28.64 182 HIS A N 1
ATOM 1207 C CA . HIS A 1 155 ? 22.994 36.045 0.723 1.00 28.04 182 HIS A CA 1
ATOM 1208 C C . HIS A 1 155 ? 22.196 35.388 1.838 1.00 30.97 182 HIS A C 1
ATOM 1209 O O . HIS A 1 155 ? 21.213 35.964 2.316 1.00 30.29 182 HIS A O 1
ATOM 1216 N N . TRP A 1 156 ? 22.509 34.144 2.146 1.00 26.63 183 TRP A N 1
ATOM 1217 C CA . TRP A 1 156 ? 21.790 33.390 3.169 1.00 25.33 183 TRP A CA 1
ATOM 1218 C C . TRP A 1 156 ? 22.681 33.096 4.364 1.00 29.99 183 TRP A C 1
ATOM 1219 O O . TRP A 1 156 ? 23.803 32.618 4.211 1.00 29.63 183 TRP A O 1
ATOM 1230 N N . VAL A 1 157 ? 22.179 33.384 5.553 1.00 28.65 184 VAL A N 1
ATOM 1231 C CA . VAL A 1 157 ? 22.871 33.077 6.805 1.00 29.40 184 VAL A CA 1
ATOM 1232 C C . VAL A 1 157 ? 21.876 32.196 7.544 1.00 33.28 184 VAL A C 1
ATOM 1233 O O . VAL A 1 157 ? 20.692 32.523 7.610 1.00 33.36 184 VAL A O 1
ATOM 1237 N N . ARG A 1 158 ? 22.318 30.991 7.909 1.00 28.68 185 ARG A N 1
ATOM 1238 C CA . ARG A 1 158 ? 21.432 30.008 8.516 1.00 27.37 185 ARG A CA 1
ATOM 1239 C C . ARG A 1 158 ? 22.054 29.388 9.743 1.00 29.17 185 ARG A C 1
ATOM 1240 O O . ARG A 1 158 ? 23.272 29.367 9.897 1.00 28.43 185 ARG A O 1
ATOM 1248 N N . TYR A 1 159 ? 21.192 28.858 10.607 1.00 26.63 186 TYR A N 1
ATOM 1249 C CA . TYR A 1 159 ? 21.539 28.159 11.841 1.00 24.95 186 TYR A CA 1
ATOM 1250 C C . TYR A 1 159 ? 20.397 27.215 12.205 1.00 27.66 186 TYR A C 1
ATOM 1251 O O . TYR A 1 159 ? 19.271 27.682 12.359 1.00 26.57 186 TYR A O 1
ATOM 1260 N N . VAL A 1 160 ? 20.684 25.890 12.324 1.00 23.37 187 VAL A N 1
ATOM 1261 C CA . VAL A 1 160 ? 19.682 24.877 12.671 1.00 23.30 187 VAL A CA 1
ATOM 1262 C C . VAL A 1 160 ? 19.405 24.915 14.192 1.00 28.70 187 VAL A C 1
ATOM 1263 O O . VAL A 1 160 ? 20.301 24.685 15.002 1.00 27.87 187 VAL A O 1
ATOM 1267 N N . LEU A 1 161 ? 18.136 25.206 14.545 1.00 26.27 188 LEU A N 1
ATOM 1268 C CA . LEU A 1 161 ? 17.637 25.351 15.904 1.00 26.42 188 LEU A CA 1
ATOM 1269 C C . LEU A 1 161 ? 16.545 24.334 16.241 1.00 32.21 188 LEU A C 1
ATOM 1270 O O . LEU A 1 161 ? 16.348 24.066 17.423 1.00 33.47 188 LEU A O 1
ATOM 1275 N N . LYS A 1 162 ? 15.834 23.779 15.227 1.00 28.32 189 LYS A N 1
ATOM 1276 C CA . LYS A 1 162 ? 14.728 22.830 15.415 1.00 29.50 189 LYS A CA 1
ATOM 1277 C C . LYS A 1 162 ? 15.160 21.533 16.142 1.00 34.95 189 LYS A C 1
ATOM 1278 O O . LYS A 1 162 ? 14.337 20.873 16.781 1.00 33.77 189 LYS A O 1
ATOM 1284 N N . THR A 1 163 ? 16.445 21.178 16.006 1.00 32.56 190 THR A N 1
ATOM 1285 C CA . THR A 1 163 ? 17.083 19.997 16.571 1.00 32.72 190 THR A CA 1
ATOM 1286 C C . THR A 1 163 ? 17.183 20.116 18.078 1.00 39.11 190 THR A C 1
ATOM 1287 O O . THR A 1 163 ? 17.355 19.103 18.750 1.00 39.84 190 THR A O 1
ATOM 1291 N N . GLY A 1 164 ? 16.990 21.328 18.604 1.00 36.69 191 GLY A N 1
ATOM 1292 C CA . GLY A 1 164 ? 16.938 21.576 20.041 1.00 37.15 191 GLY A CA 1
ATOM 1293 C C . GLY A 1 164 ? 15.893 20.730 20.755 1.00 41.66 191 GLY A C 1
ATOM 1294 O O . GLY A 1 164 ? 15.999 20.501 21.962 1.00 42.69 191 GLY A O 1
ATOM 1295 N N . ALA A 1 165 ? 14.902 20.210 19.981 1.00 36.96 192 ALA A N 1
ATOM 1296 C CA . ALA A 1 165 ? 13.829 19.295 20.389 1.00 37.19 192 ALA A CA 1
ATOM 1297 C C . ALA A 1 165 ? 14.381 17.910 20.792 1.00 37.60 192 ALA A C 1
ATOM 1298 O O . ALA A 1 165 ? 13.640 17.109 21.348 1.00 36.65 192 ALA A O 1
ATOM 1300 N N . LEU A 1 166 ? 15.663 17.616 20.479 1.00 32.67 193 LEU A N 1
ATOM 1301 C CA . LEU A 1 166 ? 16.290 16.355 20.868 1.00 32.99 193 LEU A CA 1
ATOM 1302 C C . LEU A 1 166 ? 16.716 16.387 22.363 1.00 37.41 193 LEU A C 1
ATOM 1303 O O . LEU A 1 166 ? 16.935 15.336 22.970 1.00 35.79 193 LEU A O 1
ATOM 1308 N N . TRP A 1 167 ? 16.843 17.596 22.939 1.00 35.04 194 TRP A N 1
ATOM 1309 C CA . TRP A 1 167 ? 17.202 17.775 24.337 1.00 35.48 194 TRP A CA 1
ATOM 1310 C C . TRP A 1 167 ? 15.936 17.748 25.193 1.00 43.67 194 TRP A C 1
ATOM 1311 O O . TRP A 1 167 ? 14.834 17.990 24.682 1.00 43.21 194 TRP A O 1
ATOM 1322 N N . GLN A 1 168 ? 16.100 17.425 26.492 1.00 43.82 195 GLN A N 1
ATOM 1323 C CA . GLN A 1 168 ? 15.026 17.299 27.474 1.00 45.84 195 GLN A CA 1
ATOM 1324 C C . GLN A 1 168 ? 14.235 18.580 27.613 1.00 52.64 195 GLN A C 1
ATOM 1325 O O . GLN A 1 168 ? 14.815 19.665 27.648 1.00 51.57 195 GLN A O 1
ATOM 1331 N N . ASP A 1 169 ? 12.895 18.432 27.676 1.00 53.33 196 ASP A N 1
ATOM 1332 C CA . ASP A 1 169 ? 11.876 19.488 27.774 1.00 54.91 196 ASP A CA 1
ATOM 1333 C C . ASP A 1 169 ? 11.656 20.122 26.405 1.00 57.74 196 ASP A C 1
ATOM 1334 O O . ASP A 1 169 ? 12.347 19.780 25.435 1.00 57.06 196 ASP A O 1
ATOM 1339 N N . SER A 1 170 ? 10.642 20.987 26.310 1.00 54.32 197 SER A N 1
ATOM 1340 C CA . SER A 1 170 ? 10.259 21.648 25.061 1.00 53.57 197 SER A CA 1
ATOM 1341 C C . SER A 1 170 ? 11.257 22.751 24.660 1.00 54.04 197 SER A C 1
ATOM 1342 O O . SER A 1 170 ? 11.821 22.720 23.546 1.00 53.61 197 SER A O 1
ATOM 1345 N N . SER A 1 171 ? 11.507 23.682 25.593 1.00 46.65 198 SER A N 1
ATOM 1346 C CA . SER A 1 171 ? 12.346 24.847 25.372 1.00 43.83 198 SER A CA 1
ATOM 1347 C C . SER A 1 171 ? 13.863 24.559 25.431 1.00 43.38 198 SER A C 1
ATOM 1348 O O . SER A 1 171 ? 14.314 23.614 26.094 1.00 42.55 198 SER A O 1
ATOM 1351 N N . ILE A 1 172 ? 14.631 25.394 24.696 1.00 36.90 199 ILE A N 1
ATOM 1352 C CA . ILE A 1 172 ? 16.093 25.417 24.701 1.00 34.80 199 ILE A CA 1
ATOM 1353 C C . ILE A 1 172 ? 16.507 26.648 25.560 1.00 38.96 199 ILE A C 1
ATOM 1354 O O . ILE A 1 172 ? 17.606 27.168 25.416 1.00 38.68 199 ILE A O 1
ATOM 1359 N N . GLY A 1 173 ? 15.603 27.090 26.443 1.00 35.39 200 GLY A N 1
ATOM 1360 C CA . GLY A 1 173 ? 15.806 28.207 27.358 1.00 34.64 200 GLY A CA 1
ATOM 1361 C C . GLY A 1 173 ? 16.009 29.564 26.720 1.00 36.81 200 GLY A C 1
ATOM 1362 O O . GLY A 1 173 ? 15.306 29.917 25.767 1.00 35.43 200 GLY A O 1
ATOM 1363 N N . HIS A 1 174 ? 16.950 30.348 27.290 1.00 33.28 201 HIS A N 1
ATOM 1364 C CA . HIS A 1 174 ? 17.308 31.699 26.876 1.00 33.26 201 HIS A CA 1
ATOM 1365 C C . HIS A 1 174 ? 18.193 31.679 25.634 1.00 37.29 201 HIS A C 1
ATOM 1366 O O . HIS A 1 174 ? 19.390 31.454 25.732 1.00 37.10 201 HIS A O 1
ATOM 1373 N N . THR A 1 175 ? 17.594 31.951 24.470 1.00 34.35 202 THR A N 1
ATOM 1374 C CA . THR A 1 175 ? 18.238 31.929 23.166 1.00 32.75 202 THR A CA 1
ATOM 1375 C C . THR A 1 175 ? 18.622 33.330 22.717 1.00 37.03 202 THR A C 1
ATOM 1376 O O . THR A 1 175 ? 17.756 34.173 22.460 1.00 37.67 202 THR A O 1
ATOM 1380 N N . ARG A 1 176 ? 19.922 33.576 22.615 1.00 32.93 203 ARG A N 1
ATOM 1381 C CA . ARG A 1 176 ? 20.408 34.856 22.115 1.00 32.51 203 ARG A CA 1
ATOM 1382 C C . ARG A 1 176 ? 21.135 34.631 20.795 1.00 35.27 203 ARG A C 1
ATOM 1383 O O . ARG A 1 176 ? 22.095 33.860 20.741 1.00 33.16 203 ARG A O 1
ATOM 1391 N N . LEU A 1 177 ? 20.626 35.261 19.715 1.00 33.26 204 LEU A N 1
ATOM 1392 C CA . LEU A 1 177 ? 21.175 35.135 18.367 1.00 33.40 204 LEU A CA 1
ATOM 1393 C C . LEU A 1 177 ? 21.536 36.493 17.796 1.00 33.69 204 LEU A C 1
ATOM 1394 O O . LEU A 1 177 ? 20.735 37.431 17.849 1.00 33.84 204 LEU A O 1
ATOM 1399 N N . GLU A 1 178 ? 22.730 36.592 17.219 1.00 28.38 205 GLU A N 1
ATOM 1400 C CA . GLU A 1 178 ? 23.161 37.859 16.647 1.00 28.50 205 GLU A CA 1
ATOM 1401 C C . GLU A 1 178 ? 23.863 37.637 15.305 1.00 31.25 205 GLU A C 1
ATOM 1402 O O . GLU A 1 178 ? 24.856 36.907 15.244 1.00 29.88 205 GLU A O 1
ATOM 1408 N N . VAL A 1 179 ? 23.328 38.272 14.226 1.00 26.93 206 VAL A N 1
ATOM 1409 C CA . VAL A 1 179 ? 23.930 38.248 12.885 1.00 25.43 206 VAL A CA 1
ATOM 1410 C C . VAL A 1 179 ? 24.505 39.649 12.600 1.00 30.95 206 VAL A C 1
ATOM 1411 O O . VAL A 1 179 ? 23.800 40.651 12.748 1.00 30.83 206 VAL A O 1
ATOM 1415 N N . ILE A 1 180 ? 25.816 39.704 12.306 1.00 29.38 207 ILE A N 1
ATOM 1416 C CA . ILE A 1 180 ? 26.609 40.931 12.099 1.00 29.91 207 ILE A CA 1
ATOM 1417 C C . 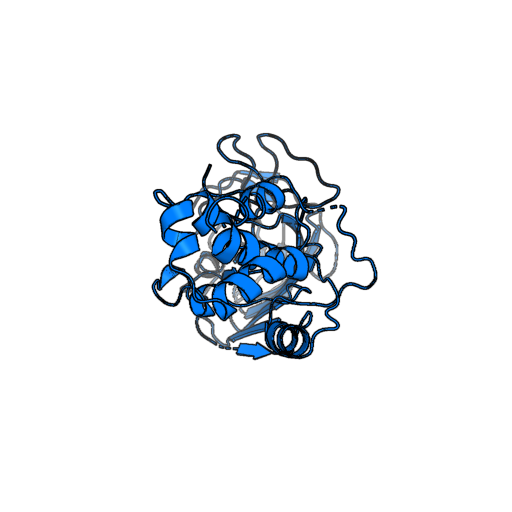ILE A 1 180 ? 27.328 40.836 10.757 1.00 31.61 207 ILE A C 1
ATOM 1418 O O . ILE A 1 180 ? 28.458 40.355 10.702 1.00 29.21 207 ILE A O 1
ATOM 1423 N N . PRO A 1 181 ? 26.707 41.344 9.675 1.00 29.51 208 PRO A N 1
ATOM 1424 C CA . PRO A 1 181 ? 27.335 41.225 8.344 1.00 28.66 208 PRO A CA 1
ATOM 1425 C C . PRO A 1 181 ? 28.655 41.989 8.178 1.00 32.79 208 PRO A C 1
ATOM 1426 O O . PRO A 1 181 ? 29.489 41.576 7.369 1.00 31.91 208 PRO A O 1
ATOM 1430 N N . ASN A 1 182 ? 28.835 43.111 8.914 1.00 29.23 209 ASN A N 1
ATOM 1431 C CA . ASN A 1 182 ? 30.022 43.966 8.857 1.00 29.16 209 ASN A CA 1
ATOM 1432 C C . ASN A 1 182 ? 30.147 44.703 7.506 1.00 33.18 209 ASN A C 1
ATOM 1433 O O . ASN A 1 182 ? 31.226 45.197 7.157 1.00 34.03 209 ASN A O 1
ATOM 1438 N N . THR A 1 183 ? 29.035 44.785 6.761 1.00 28.57 210 THR A N 1
ATOM 1439 C CA . THR A 1 183 ? 28.916 45.499 5.481 1.00 28.39 210 THR A CA 1
ATOM 1440 C C . THR A 1 183 ? 27.486 46.048 5.424 1.00 32.08 210 THR A C 1
ATOM 1441 O O . THR A 1 183 ? 26.627 45.424 6.046 1.00 31.39 210 THR A O 1
ATOM 1445 N N . PRO A 1 184 ? 27.156 47.162 4.716 1.00 29.67 211 PRO A N 1
ATOM 1446 C CA . PRO A 1 184 ? 25.740 47.606 4.693 1.00 29.36 211 PRO A CA 1
ATOM 1447 C C . PRO A 1 184 ? 24.823 46.560 4.037 1.00 31.83 211 PRO A C 1
ATOM 1448 O O . PRO A 1 184 ? 25.203 45.933 3.044 1.00 33.60 211 PRO A O 1
ATOM 1452 N N . THR A 1 185 ? 23.673 46.282 4.671 1.00 25.44 212 THR A N 1
ATOM 1453 C CA . THR A 1 185 ? 22.709 45.290 4.193 1.00 24.18 212 THR A CA 1
ATOM 1454 C C . THR A 1 185 ? 21.273 45.762 4.354 1.00 29.02 212 THR A C 1
ATOM 1455 O O . THR A 1 185 ? 20.983 46.727 5.060 1.00 29.18 212 THR A O 1
ATOM 1459 N N . ARG A 1 186 ? 20.385 45.036 3.700 1.00 26.88 213 ARG A N 1
ATOM 1460 C CA . ARG A 1 186 ? 18.929 45.098 3.769 1.00 27.74 213 ARG A CA 1
ATOM 1461 C C . ARG A 1 186 ? 18.399 43.673 3.747 1.00 32.38 213 ARG A C 1
ATOM 1462 O O . ARG A 1 186 ? 19.043 42.790 3.164 1.00 30.40 213 ARG A O 1
ATOM 1470 N N . LEU A 1 187 ? 17.221 43.437 4.347 1.00 31.09 214 LEU A N 1
ATOM 1471 C CA . LEU A 1 187 ? 16.575 42.130 4.245 1.00 30.89 214 LEU A CA 1
ATOM 1472 C C . LEU A 1 187 ? 16.042 41.996 2.835 1.00 36.17 214 LEU A C 1
ATOM 1473 O O . LEU A 1 187 ? 15.601 43.002 2.275 1.00 34.52 214 LEU A O 1
ATOM 1478 N N . CYS A 1 188 ? 16.016 40.778 2.272 1.00 35.83 215 CYS A N 1
ATOM 1479 C CA . CYS A 1 188 ? 15.432 40.591 0.946 1.00 37.80 215 CYS A CA 1
ATOM 1480 C C . CYS A 1 188 ? 13.915 40.789 1.020 1.00 42.57 215 CYS A C 1
ATOM 1481 O O . CYS A 1 188 ? 13.315 41.157 0.024 1.00 43.77 215 CYS A O 1
ATOM 1484 N N . SER A 1 189 ? 13.312 40.613 2.211 1.00 38.74 216 SER A N 1
ATOM 1485 C CA . SER A 1 189 ? 11.893 40.866 2.485 1.00 39.22 216 SER A CA 1
ATOM 1486 C C . SER A 1 189 ? 11.602 42.402 2.556 1.00 45.94 216 SER A C 1
ATOM 1487 O O . SER A 1 189 ? 10.429 42.798 2.518 1.00 48.32 216 SER A O 1
ATOM 1490 N N . GLU A 1 190 ? 12.659 43.254 2.656 1.00 41.24 217 GLU A N 1
ATOM 1491 C CA . GLU A 1 190 ? 12.536 44.727 2.645 1.00 42.42 217 GLU A CA 1
ATOM 1492 C C . GLU A 1 190 ? 12.655 45.284 1.181 1.00 49.50 217 GLU A C 1
ATOM 1493 O O . GLU A 1 190 ? 12.319 46.443 0.936 1.00 50.11 217 GLU A O 1
ATOM 1499 N N . ILE A 1 191 ? 13.122 44.445 0.223 1.00 46.44 218 ILE A N 1
ATOM 1500 C CA . ILE A 1 191 ? 13.304 44.810 -1.185 1.00 47.86 218 ILE A CA 1
ATOM 1501 C C . ILE A 1 191 ? 12.340 43.976 -2.067 1.00 58.18 218 ILE A C 1
ATOM 1502 O O . ILE A 1 191 ? 11.589 44.562 -2.846 1.00 59.87 218 ILE A O 1
ATOM 1507 N N . ASP A 1 192 ? 12.358 42.630 -1.932 1.00 57.72 219 ASP A N 1
ATOM 1508 C CA . ASP A 1 192 ? 11.447 41.684 -2.600 1.00 59.11 219 ASP A CA 1
ATOM 1509 C C . ASP A 1 192 ? 10.360 41.347 -1.565 1.00 64.71 219 ASP A C 1
ATOM 1510 O O . ASP A 1 192 ? 10.358 40.268 -0.961 1.00 64.41 219 ASP A O 1
ATOM 1515 N N . GLN A 1 193 ? 9.453 42.332 -1.363 1.00 62.88 220 GLN A N 1
ATOM 1516 C CA A GLN A 1 193 ? 8.346 42.350 -0.395 0.50 63.59 220 GLN A CA 1
ATOM 1517 C CA B GLN A 1 193 ? 8.377 42.312 -0.364 0.50 63.52 220 GLN A CA 1
ATOM 1518 C C . GLN A 1 193 ? 7.235 41.317 -0.702 1.00 68.35 220 GLN A C 1
ATOM 1519 O O . GLN A 1 193 ? 6.316 41.134 0.112 1.00 69.13 220 GLN A O 1
ATOM 1530 N N . LYS A 1 194 ? 7.322 40.645 -1.859 1.00 64.00 221 LYS A N 1
ATOM 1531 C CA . LYS A 1 194 ? 6.356 39.668 -2.372 1.00 64.25 221 LYS A CA 1
ATOM 1532 C C . LYS A 1 194 ? 6.243 38.353 -1.541 1.00 67.11 221 LYS A C 1
ATOM 1533 O O . LYS A 1 194 ? 5.139 38.025 -1.078 1.00 69.12 221 LYS A O 1
ATOM 1539 N N . ALA A 1 195 ? 7.364 37.596 -1.394 1.00 59.20 222 ALA A N 1
ATOM 1540 C CA . ALA A 1 195 ? 7.428 36.260 -0.789 1.00 56.80 222 ALA A CA 1
ATOM 1541 C C . ALA A 1 195 ? 7.717 36.197 0.726 1.00 56.46 222 ALA A C 1
ATOM 1542 O O . ALA A 1 195 ? 8.558 36.930 1.257 1.00 55.28 222 ALA A O 1
ATOM 1544 N N . ASP A 1 196 ? 7.047 35.237 1.391 1.00 50.82 223 ASP A N 1
ATOM 1545 C CA . ASP A 1 196 ? 7.150 34.977 2.830 1.00 48.73 223 ASP A CA 1
ATOM 1546 C C . ASP A 1 196 ? 8.353 34.111 3.193 1.00 48.04 223 ASP A C 1
ATOM 1547 O O . ASP A 1 196 ? 8.853 34.242 4.303 1.00 47.36 223 ASP A O 1
ATOM 1552 N N . TYR A 1 197 ? 8.855 33.258 2.277 1.00 41.85 224 TYR A N 1
ATOM 1553 C CA . TYR A 1 197 ? 10.025 32.427 2.594 1.00 39.63 224 TYR A CA 1
ATOM 1554 C C . TYR A 1 197 ? 11.258 33.314 2.824 1.00 40.74 224 TYR A C 1
ATOM 1555 O O . TYR A 1 197 ? 12.291 32.835 3.294 1.00 40.78 224 TYR A O 1
ATOM 1564 N N . LEU A 1 198 ? 11.140 34.599 2.467 1.00 34.74 225 LEU A N 1
ATOM 1565 C CA . LEU A 1 198 ? 12.170 35.618 2.626 1.00 32.49 225 LEU A CA 1
ATOM 1566 C C . LEU A 1 198 ? 12.068 36.293 3.989 1.00 35.39 225 LEU A C 1
ATOM 1567 O O . LEU A 1 198 ? 13.011 36.962 4.392 1.00 35.98 225 LEU A O 1
ATOM 1572 N N . ASN A 1 199 ? 10.949 36.105 4.717 1.00 31.81 226 ASN A N 1
ATOM 1573 C CA . ASN A 1 199 ? 10.792 36.680 6.055 1.00 31.70 226 ASN A CA 1
ATOM 1574 C C . ASN A 1 199 ? 11.738 36.025 7.026 1.00 34.05 226 ASN A C 1
ATOM 1575 O O . ASN A 1 199 ? 11.889 34.807 6.982 1.00 33.87 226 ASN A O 1
ATOM 1580 N N . PRO A 1 200 ? 12.420 36.805 7.888 1.00 28.92 227 PRO A N 1
ATOM 1581 C CA . PRO A 1 200 ? 13.383 36.181 8.813 1.00 27.26 227 PRO A CA 1
ATOM 1582 C C . PRO A 1 200 ? 12.714 35.298 9.851 1.00 32.68 227 PRO A C 1
ATOM 1583 O O . PRO A 1 200 ? 11.642 35.612 10.349 1.00 34.73 227 PRO A O 1
ATOM 1587 N N . THR A 1 201 ? 13.333 34.170 10.147 1.00 29.22 228 THR A N 1
ATOM 1588 C CA . THR A 1 201 ? 12.850 33.251 11.176 1.00 29.54 228 THR A CA 1
ATOM 1589 C C . THR A 1 201 ? 13.996 33.017 12.185 1.00 31.76 228 THR A C 1
ATOM 1590 O O . THR A 1 201 ? 15.148 33.114 11.785 1.00 30.68 228 THR A O 1
ATOM 1594 N N . PRO A 1 202 ? 13.742 32.738 13.485 1.00 28.80 229 PRO A N 1
ATOM 1595 C CA . PRO A 1 202 ? 12.437 32.628 14.166 1.00 29.50 229 PRO A CA 1
ATOM 1596 C C . PRO A 1 202 ? 11.795 34.000 14.358 1.00 35.26 229 PRO A C 1
ATOM 1597 O O . PRO A 1 202 ? 12.343 34.994 13.876 1.00 34.69 229 PRO A O 1
ATOM 1601 N N . SER A 1 203 ? 10.632 34.071 15.039 1.00 33.29 230 SER A N 1
ATOM 1602 C CA . SER A 1 203 ? 10.002 35.371 15.334 1.00 34.34 230 SER A CA 1
ATOM 1603 C C . SER A 1 203 ? 10.848 36.157 16.353 1.00 35.90 230 SER A C 1
ATOM 1604 O O . SER A 1 203 ? 11.642 35.568 17.085 1.00 31.38 230 SER A O 1
ATOM 1607 N N . GLY A 1 204 ? 10.643 37.469 16.410 1.00 36.01 231 GLY A N 1
ATOM 1608 C CA . GLY A 1 204 ? 11.277 38.331 17.406 1.00 35.64 231 GLY A CA 1
ATOM 1609 C C . GLY A 1 204 ? 12.556 39.039 17.036 1.00 37.11 231 GLY A C 1
ATOM 1610 O O . GLY A 1 204 ? 13.267 39.498 17.927 1.00 37.42 231 GLY A O 1
ATOM 1619 N N . SER A 1 206 ? 14.981 42.032 15.915 1.00 33.30 233 SER A N 1
ATOM 1620 C CA . SER A 1 206 ? 15.108 43.478 15.966 1.00 33.89 233 SER A CA 1
ATOM 1621 C C . SER A 1 206 ? 16.351 43.869 15.139 1.00 35.67 233 SER A C 1
ATOM 1622 O O . SER A 1 206 ? 17.265 43.065 14.969 1.00 32.12 233 SER A O 1
ATOM 1625 N N . ILE A 1 207 ? 16.339 45.072 14.577 1.00 34.26 234 ILE A N 1
ATOM 1626 C CA . ILE A 1 207 ? 17.435 45.602 13.767 1.00 33.76 234 ILE A CA 1
ATOM 1627 C C . ILE A 1 207 ? 18.094 46.705 14.599 1.00 38.93 234 ILE A C 1
ATOM 1628 O O . ILE A 1 207 ? 17.414 47.602 15.094 1.00 39.22 234 ILE A O 1
ATOM 1633 N N . SER A 1 208 ? 19.407 46.626 14.749 1.00 35.68 235 SER A N 1
ATOM 1634 C CA . SER A 1 208 ? 20.194 47.602 15.502 1.00 35.98 235 SER A CA 1
ATOM 1635 C C . SER A 1 208 ? 21.350 48.100 14.631 1.00 38.62 235 SER A C 1
ATOM 1636 O O . SER A 1 208 ? 21.823 47.355 13.775 1.00 37.17 235 SER A O 1
ATOM 1639 N N . GLY A 1 209 ? 21.805 49.326 14.867 1.00 34.78 236 GLY A N 1
ATOM 1640 C CA . GLY A 1 209 ? 22.937 49.890 14.140 1.00 34.82 236 GLY A CA 1
ATOM 1641 C C . GLY A 1 209 ? 22.629 50.466 12.774 1.00 40.20 236 GLY A C 1
ATOM 1642 O O . GLY A 1 209 ? 21.509 50.352 12.262 1.00 40.29 236 GLY A O 1
ATOM 1643 N N . SER A 1 210 ? 23.634 51.118 12.188 1.00 37.84 237 SER A N 1
ATOM 1644 C CA . SER A 1 210 ? 23.521 51.764 10.886 1.00 37.60 237 SER A CA 1
ATOM 1645 C C . SER A 1 210 ? 24.726 51.448 10.010 1.00 41.17 237 SER A C 1
ATOM 1646 O O . SER A 1 210 ? 25.818 51.191 10.521 1.00 41.04 237 SER A O 1
ATOM 1649 N N . ARG A 1 211 ? 24.531 51.506 8.682 1.00 38.33 238 ARG A N 1
ATOM 1650 C CA . ARG A 1 211 ? 25.567 51.292 7.673 1.00 37.28 238 ARG A CA 1
ATOM 1651 C C . ARG A 1 211 ? 26.188 49.888 7.844 1.00 39.05 238 ARG A C 1
ATOM 1652 O O . ARG A 1 211 ? 25.446 48.916 7.947 1.00 37.95 238 ARG A O 1
ATOM 1660 N N . ALA A 1 212 ? 27.526 49.785 7.890 1.00 36.46 239 ALA A N 1
ATOM 1661 C CA . ALA A 1 212 ? 28.290 48.543 8.049 1.00 35.68 239 ALA A CA 1
ATOM 1662 C C . ALA A 1 212 ? 28.080 47.899 9.425 1.00 40.67 239 ALA A C 1
ATOM 1663 O O . ALA A 1 212 ? 28.440 46.744 9.618 1.00 40.49 239 ALA A O 1
ATOM 1665 N N . ASP A 1 213 ? 27.477 48.632 10.368 1.00 38.35 240 ASP A N 1
ATOM 1666 C CA . ASP A 1 213 ? 27.236 48.173 11.728 1.00 37.85 240 ASP A CA 1
ATOM 1667 C C . ASP A 1 213 ? 25.784 47.702 11.954 1.00 38.81 240 ASP A C 1
ATOM 1668 O O . ASP A 1 213 ? 25.426 47.407 13.090 1.00 38.92 240 ASP A O 1
ATOM 1673 N N . ARG A 1 214 ? 24.967 47.597 10.884 1.00 33.66 241 ARG A N 1
ATOM 1674 C CA . ARG A 1 214 ? 23.574 47.144 10.960 1.00 32.32 241 ARG A CA 1
ATOM 1675 C C . ARG A 1 214 ? 23.556 45.659 11.339 1.00 35.35 241 ARG A C 1
ATOM 1676 O O . ARG A 1 214 ? 24.116 44.846 10.624 1.00 34.49 241 ARG A O 1
ATOM 1684 N N . LYS A 1 215 ? 23.023 45.344 12.531 1.00 32.47 242 LYS A N 1
ATOM 1685 C CA . LYS A 1 215 ? 22.971 44.009 13.155 1.00 30.40 242 LYS A CA 1
ATOM 1686 C C . LYS A 1 215 ? 21.543 43.521 13.271 1.00 33.24 242 LYS A C 1
ATOM 1687 O O . LYS A 1 215 ? 20.631 44.341 13.401 1.00 33.72 242 LYS A O 1
ATOM 1693 N N . TYR A 1 216 ? 21.357 42.187 13.250 1.00 28.06 243 TYR A N 1
ATOM 1694 C CA . TYR A 1 216 ? 20.065 41.506 13.356 1.00 27.54 243 TYR A CA 1
ATOM 1695 C C . TYR A 1 216 ? 20.093 40.669 14.619 1.00 32.96 243 TYR A C 1
ATOM 1696 O O . TYR A 1 216 ? 20.917 39.752 14.732 1.00 31.89 243 TYR A O 1
ATOM 1705 N N . ILE A 1 217 ? 19.255 41.044 15.606 1.00 31.68 244 ILE A N 1
ATOM 1706 C CA . ILE A 1 217 ? 19.264 40.432 16.938 1.00 32.45 244 ILE A CA 1
ATOM 1707 C C . ILE A 1 217 ? 17.922 39.792 17.324 1.00 35.91 244 ILE A C 1
ATOM 1708 O O . ILE A 1 217 ? 16.852 40.356 17.107 1.00 36.26 244 ILE A O 1
ATOM 1713 N N . TRP A 1 218 ? 18.029 38.620 17.947 1.00 31.90 245 TRP A N 1
ATOM 1714 C CA . TRP A 1 218 ? 16.969 37.845 18.588 1.00 31.97 245 TRP A CA 1
ATOM 1715 C C . TRP A 1 218 ? 17.366 37.643 20.050 1.00 34.26 245 TRP A C 1
ATOM 1716 O O . TRP A 1 218 ? 18.548 37.412 20.325 1.00 32.60 245 TRP A O 1
ATOM 1727 N N . ASP A 1 219 ? 16.406 37.768 20.982 1.00 31.97 246 ASP A N 1
ATOM 1728 C CA . ASP A 1 219 ? 16.614 37.553 22.420 1.00 32.07 246 ASP A CA 1
ATOM 1729 C C . ASP A 1 219 ? 15.337 36.914 22.958 1.00 38.18 246 ASP A C 1
ATOM 1730 O O . ASP A 1 219 ? 14.379 37.605 23.306 1.00 38.76 246 ASP A O 1
ATOM 1735 N N . LEU A 1 220 ? 15.311 35.571 22.952 1.00 35.77 247 LEU A N 1
ATOM 1736 C CA . LEU A 1 220 ? 14.138 34.751 23.272 1.00 36.02 247 LEU A CA 1
ATOM 1737 C C . LEU A 1 220 ? 14.324 33.934 24.556 1.00 40.54 247 LEU A C 1
ATOM 1738 O O . LEU A 1 220 ? 15.363 33.317 24.758 1.00 39.29 247 LEU A O 1
ATOM 1743 N N . ARG A 1 221 ? 13.304 33.948 25.417 1.00 38.96 248 ARG A N 1
ATOM 1744 C CA . ARG A 1 221 ? 13.277 33.259 26.706 1.00 39.74 248 ARG A CA 1
ATOM 1745 C C . ARG A 1 221 ? 12.247 32.164 26.607 1.00 46.02 248 ARG A C 1
ATOM 1746 O O . ARG A 1 221 ? 11.265 32.351 25.897 1.00 47.05 248 ARG A O 1
ATOM 1754 N N . HIS A 1 222 ? 12.514 30.982 27.225 1.00 42.94 249 HIS A N 1
ATOM 1755 C CA . HIS A 1 222 ? 11.687 29.774 27.159 1.00 43.89 249 HIS A CA 1
ATOM 1756 C C . HIS A 1 222 ? 11.406 29.374 25.728 1.00 45.27 249 HIS A C 1
ATOM 1757 O O . HIS A 1 222 ? 10.325 28.848 25.432 1.00 45.34 249 HIS A O 1
ATOM 1764 N N . PHE A 1 223 ? 12.399 29.584 24.848 1.00 39.98 250 PHE A N 1
ATOM 1765 C CA . PHE A 1 223 ? 12.272 29.363 23.420 1.00 38.58 250 PHE A CA 1
ATOM 1766 C C . PHE A 1 223 ? 12.019 27.908 23.048 1.00 43.98 250 PHE A C 1
ATOM 1767 O O . PHE A 1 223 ? 12.879 27.058 23.254 1.00 42.70 250 PHE A O 1
ATOM 1775 N N . GLN A 1 224 ? 10.819 27.645 22.504 1.00 44.10 251 GLN A N 1
ATOM 1776 C CA . GLN A 1 224 ? 10.403 26.368 21.938 1.00 46.33 251 GLN A CA 1
ATOM 1777 C C . GLN A 1 224 ? 10.866 26.428 20.483 1.00 53.52 251 GLN A C 1
ATOM 1778 O O . GLN A 1 224 ? 10.281 27.187 19.709 1.00 54.4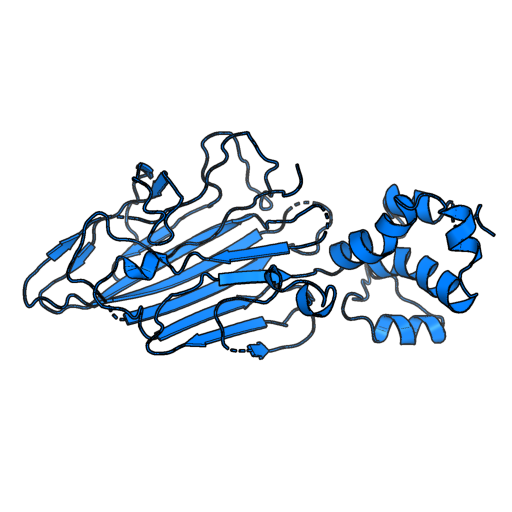5 251 GLN A O 1
ATOM 1784 N N . PRO A 1 225 ? 11.988 25.772 20.100 1.00 51.17 252 PRO A N 1
ATOM 1785 C CA . PRO A 1 225 ? 12.484 25.942 18.723 1.00 50.39 252 PRO A CA 1
ATOM 1786 C C . PRO A 1 225 ? 11.612 25.226 17.685 1.00 55.44 252 PRO A C 1
ATOM 1787 O O . PRO A 1 225 ? 11.736 24.010 17.462 1.00 56.36 252 PRO A O 1
ATOM 1791 N N . GLN A 1 226 ? 10.698 26.008 17.081 1.00 51.31 253 GLN A N 1
ATOM 1792 C CA . GLN A 1 226 ? 9.747 25.594 16.053 1.00 51.32 253 GLN A CA 1
ATOM 1793 C C . GLN A 1 226 ? 10.251 25.988 14.659 1.00 52.14 253 GLN A C 1
ATOM 1794 O O . GLN A 1 226 ? 9.735 25.490 13.655 1.00 51.82 253 GLN A O 1
ATOM 1800 N N . ALA A 1 227 ? 11.266 26.878 14.597 1.00 45.82 254 ALA A N 1
ATOM 1801 C CA . ALA A 1 227 ? 11.877 27.325 13.336 1.00 43.62 254 ALA A CA 1
ATOM 1802 C C . ALA A 1 227 ? 13.379 27.527 13.481 1.00 41.88 254 ALA A C 1
ATOM 1803 O O . ALA A 1 227 ? 13.874 27.827 14.566 1.00 41.78 254 ALA A O 1
ATOM 1805 N N . ASP A 1 228 ? 14.095 27.367 12.386 1.00 34.98 255 ASP A N 1
ATOM 1806 C CA . ASP A 1 228 ? 15.537 27.592 12.357 1.00 32.79 255 ASP A CA 1
ATOM 1807 C C . ASP A 1 228 ? 15.849 29.069 12.166 1.00 35.43 255 ASP A C 1
ATOM 1808 O O . ASP A 1 228 ? 14.953 29.895 11.898 1.00 34.86 255 ASP A O 1
ATOM 1813 N N . LEU A 1 229 ? 17.119 29.411 12.278 1.00 30.51 256 LEU A N 1
ATOM 1814 C CA . LEU A 1 229 ? 17.507 30.755 11.906 1.00 30.41 256 LEU A CA 1
ATOM 1815 C C . LEU A 1 229 ? 17.615 30.758 10.383 1.00 30.19 256 LEU A C 1
ATOM 1816 O O . LEU A 1 229 ? 18.322 29.935 9.787 1.00 28.08 256 LEU A O 1
ATOM 1821 N N . SER A 1 230 ? 16.832 31.621 9.766 1.00 27.18 257 SER A N 1
ATOM 1822 C CA . SER A 1 230 ? 16.801 31.798 8.328 1.00 26.48 257 SER A CA 1
ATOM 1823 C C . SER A 1 230 ? 16.798 33.279 8.065 1.00 31.70 257 SER A C 1
ATOM 1824 O O . SER A 1 230 ? 15.822 33.966 8.369 1.00 31.55 257 SER A O 1
ATOM 1827 N N . LEU A 1 231 ? 17.927 33.793 7.589 1.00 29.37 258 LEU A N 1
ATOM 1828 C CA . LEU A 1 231 ? 18.055 35.213 7.314 1.00 30.07 258 LEU A CA 1
ATOM 1829 C C . LEU A 1 231 ? 18.631 35.422 5.922 1.00 33.23 258 LEU A C 1
ATOM 1830 O O . LEU A 1 231 ? 19.755 35.021 5.611 1.00 31.29 258 LEU A O 1
ATOM 1835 N N . CYS A 1 232 ? 17.807 36.017 5.083 1.00 32.05 259 CYS A N 1
ATOM 1836 C CA . CYS A 1 232 ? 18.098 36.352 3.703 1.00 33.67 259 CYS A CA 1
ATOM 1837 C C . CYS A 1 232 ? 18.446 37.859 3.602 1.00 33.58 259 CYS A C 1
ATOM 1838 O O . CYS A 1 232 ? 17.635 38.717 3.987 1.00 32.19 259 CYS A O 1
ATOM 1841 N N . LEU A 1 233 ? 19.658 38.168 3.114 1.00 27.42 260 LEU A N 1
ATOM 1842 C CA . LEU A 1 233 ? 20.171 39.545 3.038 1.00 27.01 260 LEU A CA 1
ATOM 1843 C C . LEU A 1 233 ? 20.618 39.978 1.670 1.00 33.04 260 LEU A C 1
ATOM 1844 O O . LEU A 1 233 ? 21.093 39.162 0.873 1.00 33.40 260 LEU A O 1
ATOM 1849 N N . PHE A 1 234 ? 20.545 41.294 1.430 1.00 29.23 261 PHE A N 1
ATOM 1850 C CA . PHE A 1 234 ? 21.097 41.908 0.236 1.00 28.98 261 PH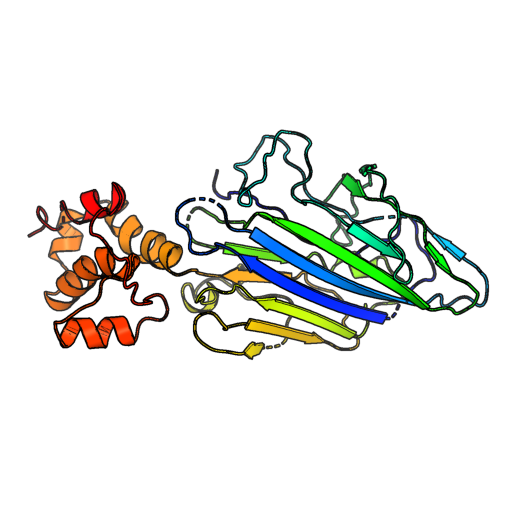E A CA 1
ATOM 1851 C C . PHE A 1 234 ? 22.335 42.662 0.656 1.00 33.58 261 PHE A C 1
ATOM 1852 O O . PHE A 1 234 ? 22.287 43.410 1.620 1.00 33.63 261 PHE A O 1
ATOM 1860 N N . THR A 1 235 ? 23.434 42.460 -0.050 1.00 37.85 262 THR A N 1
ATOM 1861 C CA . THR A 1 235 ? 24.673 43.205 0.140 1.00 37.47 262 THR A CA 1
ATOM 1862 C C . THR A 1 235 ? 24.678 44.255 -0.963 1.00 40.40 262 THR A C 1
ATOM 1863 O O . THR A 1 235 ? 23.861 44.159 -1.884 1.00 40.18 262 THR A O 1
ATOM 1867 N N . GLY A 1 236 ? 25.560 45.245 -0.866 1.00 36.48 263 GLY A N 1
ATOM 1868 C CA . GLY A 1 236 ? 25.636 46.352 -1.818 1.00 34.93 263 GLY A CA 1
ATOM 1869 C C . GLY A 1 236 ? 25.757 45.983 -3.286 1.00 39.23 263 GLY A C 1
ATOM 1870 O O . GLY A 1 236 ? 24.839 46.245 -4.072 1.00 38.85 263 GLY A O 1
ATOM 1871 N N . ILE A 1 237 ? 26.893 45.383 -3.670 1.00 36.16 264 ILE A N 1
ATOM 1872 C CA . ILE A 1 237 ? 27.197 45.010 -5.058 1.00 35.31 264 ILE A CA 1
ATOM 1873 C C . ILE A 1 237 ? 26.157 43.991 -5.570 1.00 39.51 264 ILE A C 1
ATOM 1874 O O . ILE A 1 237 ? 25.694 44.144 -6.696 1.00 38.58 264 ILE A O 1
ATOM 1879 N N . SER A 1 238 ? 25.785 42.970 -4.751 1.00 36.94 265 SER A N 1
ATOM 1880 C CA . SER A 1 238 ? 24.809 41.956 -5.167 1.00 37.54 265 SER A CA 1
ATOM 1881 C C . SER A 1 238 ? 23.434 42.575 -5.462 1.00 41.09 265 SER A C 1
ATOM 1882 O O . SER A 1 238 ? 22.755 42.107 -6.375 1.00 41.42 265 SER A O 1
ATOM 1885 N N . TYR A 1 239 ? 23.019 43.603 -4.692 1.00 36.28 266 TYR A N 1
ATOM 1886 C CA . TYR A 1 239 ? 21.748 44.266 -4.946 1.00 35.82 266 TYR A CA 1
ATOM 1887 C C . TYR A 1 239 ? 21.780 44.951 -6.315 1.00 37.74 266 TYR A C 1
ATOM 1888 O O . TYR A 1 239 ? 20.890 44.727 -7.133 1.00 37.68 266 TYR A O 1
ATOM 1897 N N . VAL A 1 240 ? 22.812 45.769 -6.565 1.00 32.59 267 VAL A N 1
ATOM 1898 C CA . VAL A 1 240 ? 22.979 46.515 -7.818 1.00 29.54 267 VAL A CA 1
ATOM 1899 C C . VAL A 1 240 ? 23.134 45.557 -9.014 1.00 33.94 267 VAL A C 1
ATOM 1900 O O . VAL A 1 240 ? 22.559 45.816 -10.064 1.00 36.18 267 VAL A O 1
ATOM 1904 N N . ARG A 1 241 ? 23.837 44.438 -8.854 1.00 30.54 268 ARG A N 1
ATOM 1905 C CA . ARG A 1 241 ? 24.013 43.491 -9.952 1.00 30.16 268 ARG A CA 1
ATOM 1906 C C . ARG A 1 241 ? 22.729 42.742 -10.315 1.00 34.28 268 ARG A C 1
ATOM 1907 O O . ARG A 1 241 ? 22.332 42.748 -11.471 1.00 35.10 268 ARG A O 1
ATOM 1915 N N . TYR A 1 242 ? 22.064 42.145 -9.349 1.00 30.97 269 TYR A N 1
ATOM 1916 C CA . TYR A 1 242 ? 20.902 41.324 -9.636 1.00 32.08 269 TYR A CA 1
ATOM 1917 C C . TYR A 1 242 ? 19.584 42.081 -9.739 1.00 37.12 269 TYR A C 1
ATOM 1918 O O . TYR A 1 242 ? 18.684 41.584 -10.414 1.00 38.64 269 TYR A O 1
ATOM 1927 N N . LYS A 1 243 ? 19.452 43.250 -9.096 1.00 33.00 270 LYS A N 1
ATOM 1928 C CA . LYS A 1 243 ? 18.201 44.004 -9.133 1.00 33.22 270 LYS A CA 1
ATOM 1929 C C . LYS A 1 243 ? 18.252 45.206 -10.077 1.00 36.00 270 LYS A C 1
ATOM 1930 O O . LYS A 1 243 ? 17.194 45.753 -10.398 1.00 37.31 270 LYS A O 1
ATOM 1936 N N . VAL A 1 244 ? 19.448 45.638 -10.507 1.00 30.20 271 VAL A N 1
ATOM 1937 C CA . VAL A 1 244 ? 19.537 46.811 -11.374 1.00 29.00 271 VAL A CA 1
ATOM 1938 C C . VAL A 1 244 ? 20.206 46.453 -12.702 1.00 38.07 271 VAL A C 1
ATOM 1939 O O . VAL A 1 244 ? 19.580 46.671 -13.729 1.00 40.71 271 VAL A O 1
ATOM 1943 N N . ILE A 1 245 ? 21.440 45.904 -12.706 1.00 36.35 272 ILE A N 1
ATOM 1944 C CA . ILE A 1 245 ? 22.196 45.638 -13.948 1.00 35.80 272 ILE A CA 1
ATOM 1945 C C . ILE A 1 245 ? 21.663 44.415 -14.730 1.00 41.47 272 ILE A C 1
ATOM 1946 O O . ILE A 1 245 ? 21.303 44.564 -15.901 1.00 40.88 272 ILE A O 1
ATOM 1951 N N . TYR A 1 246 ? 21.669 43.212 -14.113 1.00 39.37 273 TYR A N 1
ATOM 1952 C CA . TYR A 1 246 ? 21.287 41.959 -14.782 1.00 40.22 273 TYR A CA 1
ATOM 1953 C C . TYR A 1 246 ? 19.820 41.974 -15.330 1.00 43.01 273 TYR A C 1
ATOM 1954 O O . TYR A 1 246 ? 19.641 41.488 -16.445 1.00 41.92 273 TYR A O 1
ATOM 1963 N N . PRO A 1 247 ? 18.776 42.558 -14.670 1.00 40.27 274 PRO A N 1
ATOM 1964 C CA . PRO A 1 247 ? 17.440 42.565 -15.301 1.00 41.59 274 PRO A CA 1
ATOM 1965 C C . PRO A 1 247 ? 17.448 43.227 -16.686 1.00 46.12 274 PRO A C 1
ATOM 1966 O O . PRO A 1 247 ? 16.781 42.702 -17.579 1.00 46.90 274 PRO A O 1
ATOM 1970 N N . TRP A 1 248 ? 18.248 44.327 -16.881 1.00 40.68 275 TRP A N 1
ATOM 1971 C CA . TRP A 1 248 ? 18.405 45.020 -18.168 1.00 39.74 275 TRP A CA 1
ATOM 1972 C C . TRP A 1 248 ? 19.162 44.171 -19.171 1.00 45.98 275 TRP A C 1
ATOM 1973 O O . TRP A 1 248 ? 18.831 44.187 -20.363 1.00 46.83 275 TRP A O 1
ATOM 1984 N N . LEU A 1 249 ? 20.184 43.435 -18.706 1.00 42.93 276 LEU A N 1
ATOM 1985 C CA . LEU A 1 249 ? 20.964 42.603 -19.616 1.00 43.89 276 LEU A CA 1
ATOM 1986 C C . LEU A 1 249 ? 20.188 41.365 -20.049 1.00 50.45 276 LEU A C 1
ATOM 1987 O O . LEU A 1 249 ? 20.308 40.976 -21.203 1.00 52.97 276 LEU A O 1
ATOM 1992 N N . ASN A 1 250 ? 19.356 40.794 -19.166 1.00 47.25 277 ASN A N 1
ATOM 1993 C CA . ASN A 1 250 ? 18.561 39.592 -19.442 1.00 49.48 277 ASN A CA 1
ATOM 1994 C C . ASN A 1 250 ? 17.234 39.900 -20.155 1.00 54.33 277 ASN A C 1
ATOM 1995 O O . ASN A 1 250 ? 16.595 38.977 -20.663 1.00 54.87 277 ASN A O 1
ATOM 2000 N N . SER A 1 251 ? 16.837 41.190 -20.199 1.00 50.72 278 SER A N 1
ATOM 2001 C CA . SER A 1 251 ? 15.616 41.679 -20.837 1.00 52.62 278 SER A CA 1
ATOM 2002 C C . SER A 1 251 ? 15.585 41.290 -22.310 1.00 59.84 278 SER A C 1
ATOM 2003 O O . SER A 1 251 ? 16.624 41.334 -22.986 1.00 58.64 278 SER A O 1
ATOM 2006 N N . ASP A 1 252 ? 14.377 40.902 -22.783 1.00 60.92 279 ASP A N 1
ATOM 2007 C CA A ASP A 1 252 ? 14.116 40.456 -24.158 0.50 62.98 279 ASP A CA 1
ATOM 2008 C CA B ASP A 1 252 ? 14.123 40.446 -24.153 0.50 63.02 279 ASP A CA 1
ATOM 2009 C C . ASP A 1 252 ? 14.098 41.627 -25.158 1.00 65.82 279 ASP A C 1
ATOM 2010 O O . ASP A 1 252 ? 14.595 41.475 -26.287 1.00 66.21 279 ASP A O 1
ATOM 2019 N N . ASP A 1 253 ? 13.531 42.793 -24.743 1.00 59.50 280 ASP A N 1
ATOM 2020 C CA A ASP A 1 253 ? 13.420 44.012 -25.546 0.50 58.65 280 ASP A CA 1
ATOM 2021 C CA B ASP A 1 253 ? 13.480 43.993 -25.590 0.50 58.70 280 ASP A CA 1
ATOM 2022 C C . ASP A 1 253 ? 14.298 45.134 -24.937 1.00 57.02 280 ASP A C 1
ATOM 2023 O O . ASP A 1 253 ? 13.875 46.293 -24.887 1.00 56.89 280 ASP A O 1
ATOM 2032 N N . ALA A 1 254 ? 15.515 44.790 -24.473 1.00 47.27 281 ALA A N 1
ATOM 2033 C CA . ALA A 1 254 ? 16.451 45.684 -23.798 1.00 43.17 281 ALA A CA 1
ATOM 2034 C C . ALA A 1 254 ? 16.595 47.074 -24.439 1.00 44.94 281 ALA A C 1
ATOM 2035 O O . ALA A 1 254 ? 16.463 48.054 -23.711 1.00 44.68 281 ALA A O 1
ATOM 2037 N N . LEU A 1 255 ? 16.836 47.181 -25.764 1.00 40.26 282 LEU A N 1
ATOM 2038 C CA . LEU A 1 255 ? 17.031 48.499 -26.399 1.00 38.25 282 LEU A CA 1
ATOM 2039 C C . LEU A 1 255 ? 15.742 49.319 -26.440 1.00 44.55 282 LEU A C 1
ATOM 2040 O O . LEU A 1 255 ? 15.787 50.516 -26.152 1.00 43.44 282 LEU A O 1
ATOM 2045 N N . SER A 1 256 ? 14.597 48.664 -26.728 1.00 44.42 283 SER A N 1
ATOM 2046 C CA . SER A 1 256 ? 13.264 49.276 -26.752 1.00 47.85 283 SER A CA 1
ATOM 2047 C C . SER A 1 256 ? 12.848 49.726 -25.349 1.00 52.35 283 SER A C 1
ATOM 2048 O O . SER A 1 256 ? 12.338 50.831 -25.190 1.00 53.04 283 SER A O 1
ATOM 2051 N N . LYS A 1 257 ? 13.088 48.868 -24.336 1.00 49.35 284 LYS A N 1
ATOM 2052 C CA . LYS A 1 257 ? 12.783 49.108 -22.925 1.00 49.25 284 LYS A CA 1
ATOM 2053 C C . LYS A 1 257 ? 13.669 50.254 -22.358 1.00 51.21 284 LYS A C 1
ATOM 2054 O O . LYS A 1 257 ? 13.142 51.109 -21.639 1.00 52.50 284 LYS A O 1
ATOM 2060 N N . LEU A 1 258 ? 14.985 50.299 -22.708 1.00 43.57 285 LEU A N 1
ATOM 2061 C CA . LEU A 1 258 ? 15.889 51.370 -22.244 1.00 41.13 285 LEU A CA 1
ATOM 2062 C C . LEU A 1 258 ? 15.478 52.744 -22.825 1.00 49.84 285 LEU A C 1
ATOM 2063 O O . LEU A 1 258 ? 15.591 53.759 -22.136 1.00 50.22 285 LEU A O 1
ATOM 2068 N N . ALA A 1 259 ? 15.011 52.770 -24.094 1.00 49.11 286 ALA A N 1
ATOM 2069 C CA . ALA A 1 259 ? 14.547 53.985 -24.777 1.00 50.88 286 ALA A CA 1
ATOM 2070 C C . ALA A 1 259 ? 13.277 54.562 -24.110 1.00 58.24 286 ALA A C 1
ATOM 2071 O O . ALA A 1 259 ? 13.058 55.772 -24.173 1.00 60.08 286 ALA A O 1
ATOM 2073 N N . ARG A 1 260 ? 12.469 53.698 -23.456 1.00 55.30 287 ARG A N 1
ATOM 2074 C CA . ARG A 1 260 ? 11.235 54.042 -22.733 1.00 57.62 287 ARG A CA 1
ATOM 2075 C C . ARG A 1 260 ? 11.503 54.755 -21.396 1.00 59.12 287 ARG A C 1
ATOM 2076 O O . ARG A 1 260 ? 10.549 55.220 -20.764 1.00 62.55 287 ARG A O 1
ATOM 2084 N N . LEU A 1 261 ? 12.773 54.782 -20.928 1.00 49.25 288 LEU A N 1
ATOM 2085 C CA . LEU A 1 261 ? 13.139 55.419 -19.665 1.00 46.16 288 LEU A CA 1
ATOM 2086 C C . LEU A 1 261 ? 13.122 56.944 -19.771 1.00 51.62 288 LEU A C 1
ATOM 2087 O O . LEU A 1 261 ? 13.514 57.484 -20.809 1.00 51.74 288 LEU A O 1
ATOM 2092 N N . SER A 1 262 ? 12.700 57.643 -18.693 1.00 48.98 289 SER A N 1
ATOM 2093 C CA . SER A 1 262 ? 12.729 59.111 -18.647 1.00 50.17 289 SER A CA 1
ATOM 2094 C C . SER A 1 262 ? 14.199 59.569 -18.587 1.00 52.97 289 SER A C 1
ATOM 2095 O O . SER A 1 262 ? 15.065 58.746 -18.287 1.00 50.16 289 SER A O 1
ATOM 2098 N N . ASN A 1 263 ? 14.496 60.850 -18.887 1.00 51.52 290 ASN A N 1
ATOM 2099 C CA . ASN A 1 263 ? 15.884 61.319 -18.901 1.00 49.57 290 ASN A CA 1
ATOM 2100 C C . ASN A 1 263 ? 16.537 61.174 -17.522 1.00 52.41 290 ASN A C 1
ATOM 2101 O O . ASN A 1 263 ? 17.708 60.797 -17.460 1.00 49.00 290 ASN A O 1
ATOM 2106 N N . LYS A 1 264 ? 15.756 61.387 -16.425 1.00 50.69 291 LYS A N 1
ATOM 2107 C CA . LYS A 1 264 ? 16.215 61.226 -15.041 1.00 48.56 291 LYS A CA 1
ATOM 2108 C C . LYS A 1 264 ? 16.537 59.755 -14.749 1.00 47.79 291 LYS A C 1
ATOM 2109 O O . LYS A 1 264 ? 17.603 59.478 -14.205 1.00 45.93 291 LYS A O 1
ATOM 2115 N N . GLU A 1 265 ? 15.633 58.818 -15.124 1.00 43.06 292 GLU A N 1
ATOM 2116 C CA . GLU A 1 265 ? 15.798 57.374 -14.898 1.00 40.76 292 GLU A CA 1
ATOM 2117 C C . GLU A 1 265 ? 17.029 56.828 -15.613 1.00 42.80 292 GLU A C 1
ATOM 2118 O O . GLU A 1 265 ? 17.791 56.071 -15.003 1.00 42.20 292 GLU A O 1
ATOM 2124 N N . LEU A 1 266 ? 17.248 57.233 -16.887 1.00 37.78 293 LEU A N 1
ATOM 2125 C CA . LEU A 1 266 ? 18.412 56.809 -17.652 1.00 35.03 293 LEU A CA 1
ATOM 2126 C C . LEU A 1 266 ? 19.714 57.394 -17.072 1.00 38.37 293 LEU A C 1
ATOM 2127 O O . LEU A 1 266 ? 20.741 56.708 -17.086 1.00 37.39 293 LEU A O 1
ATOM 2132 N N . ARG A 1 267 ? 19.675 58.632 -16.557 1.00 36.07 294 ARG A N 1
ATOM 2133 C CA . ARG A 1 267 ? 20.856 59.267 -15.964 1.00 35.99 294 ARG A CA 1
ATOM 2134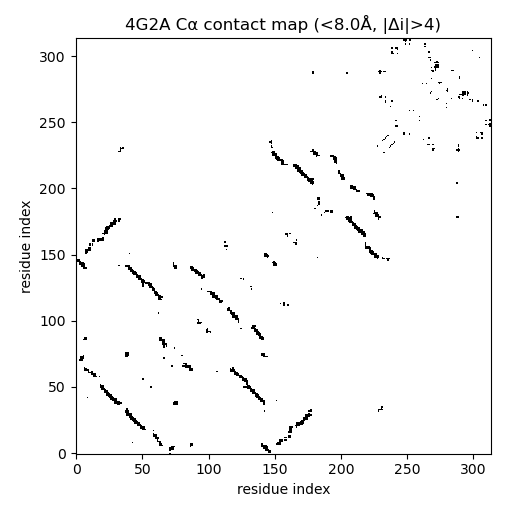 C C . ARG A 1 267 ? 21.225 58.531 -14.662 1.00 39.43 294 ARG A C 1
ATOM 2135 O O . ARG A 1 267 ? 22.389 58.190 -14.484 1.00 39.56 294 ARG A O 1
ATOM 2143 N N . PHE A 1 268 ? 20.231 58.223 -13.807 1.00 35.64 295 PHE A N 1
ATOM 2144 C CA . PHE A 1 268 ? 20.434 57.474 -12.554 1.00 34.64 295 PHE A CA 1
ATOM 2145 C C . PHE A 1 268 ? 20.872 56.030 -12.831 1.00 36.85 295 PHE A C 1
ATOM 2146 O O . PHE A 1 268 ? 21.766 55.558 -12.135 1.00 36.74 295 PHE A O 1
ATOM 2154 N N . LEU A 1 269 ? 20.306 55.362 -13.869 1.00 31.11 296 LEU A N 1
ATOM 2155 C CA . LEU A 1 269 ? 20.684 53.990 -14.231 1.00 29.80 296 LEU A CA 1
ATOM 2156 C C . LEU A 1 269 ? 22.146 53.900 -14.635 1.00 33.68 296 LEU A C 1
ATOM 2157 O O . LEU A 1 269 ? 22.842 52.979 -14.186 1.00 33.53 296 LEU A O 1
ATOM 2162 N N . ARG A 1 270 ? 22.599 54.831 -15.501 1.00 30.54 297 ARG A N 1
ATOM 2163 C CA . ARG A 1 270 ? 23.969 54.895 -15.995 1.00 30.05 297 ARG A CA 1
ATOM 2164 C C . ARG A 1 270 ? 24.962 55.095 -14.861 1.00 34.15 297 ARG A C 1
ATOM 2165 O O . ARG A 1 270 ? 26.009 54.448 -14.840 1.00 33.65 297 ARG A O 1
ATOM 2173 N N . ASN A 1 271 ? 24.663 56.040 -13.965 1.00 30.97 298 ASN A N 1
ATOM 2174 C CA . ASN A 1 271 ? 25.556 56.416 -12.894 1.00 30.97 298 ASN A CA 1
ATOM 2175 C C . ASN A 1 271 ? 25.587 55.377 -11.758 1.00 36.04 298 ASN A C 1
ATOM 2176 O O . ASN A 1 271 ? 26.630 55.252 -11.109 1.00 35.74 298 ASN A O 1
ATOM 2181 N N . THR A 1 272 ? 24.512 54.542 -11.622 1.00 32.50 299 THR A N 1
ATOM 2182 C CA . THR A 1 272 ? 24.402 53.438 -10.656 1.00 31.41 299 THR A CA 1
ATOM 2183 C C . THR A 1 272 ? 25.468 52.356 -10.998 1.00 35.22 299 THR A C 1
ATOM 2184 O O . THR A 1 272 ? 25.978 51.677 -10.091 1.00 34.73 299 THR A O 1
ATOM 2188 N N . ILE A 1 273 ? 25.808 52.228 -12.305 1.00 30.08 300 ILE A N 1
ATOM 2189 C CA . ILE A 1 273 ? 26.790 51.272 -12.830 1.00 29.16 300 ILE A CA 1
ATOM 2190 C C . ILE A 1 273 ? 28.161 51.551 -12.186 1.00 35.69 300 ILE A C 1
ATOM 2191 O O . ILE A 1 273 ? 28.868 50.606 -11.837 1.00 35.59 300 ILE A O 1
ATOM 2196 N N . TYR A 1 274 ? 28.473 52.848 -11.957 1.00 32.65 301 TYR A N 1
ATOM 2197 C CA . TYR A 1 274 ? 29.709 53.347 -11.356 1.00 33.19 301 TYR A CA 1
ATOM 2198 C C . TYR A 1 274 ? 29.610 53.468 -9.830 1.00 35.68 301 TYR A C 1
ATOM 2199 O O . TYR A 1 274 ? 30.609 53.259 -9.150 1.00 35.34 301 TYR A O 1
ATOM 2208 N N . ALA A 1 275 ? 28.416 53.860 -9.307 1.00 32.35 302 ALA A N 1
ATOM 2209 C CA . ALA A 1 275 ? 28.094 54.048 -7.874 1.00 32.40 302 ALA A CA 1
ATOM 2210 C C . ALA A 1 275 ? 28.213 52.738 -7.112 1.00 36.67 302 ALA A C 1
ATOM 2211 O O . ALA A 1 275 ? 28.454 52.735 -5.906 1.00 37.67 302 ALA A O 1
ATOM 2213 N N . GLN A 1 276 ? 28.057 51.630 -7.851 1.00 32.98 303 GLN A N 1
ATOM 2214 C CA . GLN A 1 276 ? 28.215 50.217 -7.485 1.00 32.98 303 GLN A CA 1
ATOM 2215 C C . GLN A 1 276 ? 29.585 50.005 -6.817 1.00 37.16 303 GLN A C 1
ATOM 2216 O O . GLN A 1 276 ? 29.689 49.227 -5.879 1.00 37.76 303 GLN A O 1
ATOM 2222 N N . TYR A 1 277 ? 30.632 50.705 -7.314 1.00 33.26 304 TYR A N 1
ATOM 2223 C CA . TYR A 1 277 ? 32.008 50.582 -6.828 1.00 34.57 304 TYR A CA 1
ATOM 2224 C C . TYR A 1 277 ? 32.444 51.772 -5.949 1.00 39.04 304 TYR A C 1
ATOM 2225 O O . TYR A 1 277 ? 33.602 51.866 -5.542 1.00 41.10 304 TYR A O 1
ATOM 2234 N N . GLY A 1 278 ? 31.512 52.658 -5.660 1.00 35.31 305 GLY A N 1
ATOM 2235 C CA . GLY A 1 278 ? 31.758 53.800 -4.791 1.00 37.40 305 GLY A CA 1
ATOM 2236 C C . GLY A 1 278 ? 32.372 55.027 -5.423 1.00 41.80 305 GLY A C 1
ATOM 2237 O O . GLY A 1 278 ? 33.099 55.759 -4.743 1.00 43.69 305 GLY A O 1
ATOM 2238 N N . ARG A 1 279 ? 32.047 55.298 -6.707 1.00 35.57 306 ARG A N 1
ATOM 2239 C CA . ARG A 1 279 ? 32.528 56.495 -7.388 1.00 35.70 306 ARG A CA 1
ATOM 2240 C C . ARG A 1 279 ? 31.980 57.713 -6.665 1.00 41.63 306 ARG A C 1
ATOM 2241 O O . ARG A 1 279 ? 30.838 57.681 -6.214 1.00 39.73 306 ARG A O 1
ATOM 2249 N N . GLN A 1 280 ? 32.798 58.755 -6.512 1.00 42.16 307 GLN A N 1
ATOM 2250 C CA . GLN A 1 280 ? 32.369 59.978 -5.838 1.00 44.45 307 GLN A CA 1
ATOM 2251 C C . GLN A 1 280 ? 31.760 60.913 -6.874 1.00 48.74 307 GLN A C 1
ATOM 2252 O O . GLN A 1 280 ? 32.316 61.073 -7.965 1.00 48.64 307 GLN A O 1
ATOM 2258 N N . PHE A 1 281 ? 30.587 61.483 -6.556 1.00 44.94 308 PHE A N 1
ATOM 2259 C CA . PHE A 1 281 ? 29.848 62.327 -7.494 1.00 44.70 308 PHE A CA 1
ATOM 2260 C C . PHE A 1 281 ? 29.919 63.808 -7.119 1.00 50.79 308 PHE A C 1
ATOM 2261 O O . PHE A 1 281 ? 29.662 64.170 -5.971 1.00 52.85 308 PHE A O 1
ATOM 2269 N N . GLN A 1 282 ? 30.283 64.650 -8.107 1.00 46.11 309 GLN A N 1
ATOM 2270 C CA . GLN A 1 282 ? 30.404 66.097 -7.978 1.00 47.96 309 GLN A CA 1
ATOM 2271 C C . GLN A 1 282 ? 29.094 66.802 -8.324 1.00 51.53 309 GLN A C 1
ATOM 2272 O O . GLN A 1 282 ? 28.840 67.874 -7.784 1.00 54.29 309 GLN A O 1
ATOM 2278 N N . SER A 1 283 ? 28.252 66.194 -9.187 1.00 45.69 310 SER A N 1
ATOM 2279 C CA . SER A 1 283 ? 26.965 66.755 -9.616 1.00 46.25 310 SER A CA 1
ATOM 2280 C C . SER A 1 283 ? 25.962 66.663 -8.481 1.00 51.80 310 SER A C 1
ATOM 2281 O O . SER A 1 283 ? 25.761 65.562 -7.953 1.00 50.69 310 SER A O 1
ATOM 2284 N N . PRO A 1 284 ? 25.344 67.808 -8.090 1.00 50.20 311 PRO A N 1
ATOM 2285 C CA . PRO A 1 284 ? 24.419 67.805 -6.937 1.00 51.33 311 PRO A CA 1
ATOM 2286 C C . PRO A 1 284 ? 23.283 66.795 -7.034 1.00 54.13 311 PRO A C 1
ATOM 2287 O O . PRO A 1 284 ? 23.048 66.082 -6.060 1.00 52.84 311 PRO A O 1
ATOM 2291 N N . ASP A 1 285 ? 22.614 66.701 -8.203 1.00 51.07 312 ASP A N 1
ATOM 2292 C CA . ASP A 1 285 ? 21.508 65.760 -8.412 1.00 50.27 312 ASP A CA 1
ATOM 2293 C C . ASP A 1 285 ? 21.933 64.308 -8.133 1.00 51.29 312 ASP A C 1
ATOM 2294 O O . ASP A 1 285 ? 21.158 63.579 -7.519 1.00 51.12 312 ASP A O 1
ATOM 2299 N N . LEU A 1 286 ? 23.167 63.911 -8.547 1.00 44.83 313 LEU A N 1
ATOM 2300 C CA . LEU A 1 286 ? 23.704 62.563 -8.357 1.00 41.64 313 LEU A CA 1
ATOM 2301 C C . LEU A 1 286 ? 24.187 62.358 -6.935 1.00 48.19 313 LEU A C 1
ATOM 2302 O O . LEU A 1 286 ? 23.931 61.300 -6.362 1.00 46.58 313 LEU A O 1
ATOM 2307 N N . GLN A 1 287 ? 24.905 63.370 -6.382 1.00 47.92 314 GLN A N 1
ATOM 2308 C CA . GLN A 1 287 ? 25.463 63.434 -5.022 1.00 48.99 314 GLN A CA 1
ATOM 2309 C C . GLN A 1 287 ? 24.383 63.104 -4.004 1.00 53.52 314 GLN A C 1
ATOM 2310 O O . GLN A 1 287 ? 24.542 62.165 -3.224 1.00 52.26 314 GLN A O 1
ATOM 2316 N N . GLU A 1 288 ? 23.250 63.848 -4.081 1.00 52.59 315 GLU A N 1
ATOM 2317 C CA . GLU A 1 288 ? 22.065 63.741 -3.239 1.00 54.24 315 GLU A CA 1
ATOM 2318 C C . GLU A 1 288 ? 21.328 62.404 -3.421 1.00 55.34 315 GLU A C 1
ATOM 2319 O O . GLU A 1 288 ? 20.831 61.861 -2.425 1.00 56.23 315 GLU A O 1
ATOM 2325 N N . TYR A 1 289 ? 21.222 61.906 -4.684 1.00 47.29 316 TYR A N 1
ATOM 2326 C CA . TYR A 1 289 ? 20.548 60.650 -5.031 1.00 44.11 316 TYR A CA 1
ATOM 2327 C C . TYR A 1 289 ? 21.244 59.425 -4.414 1.00 44.24 316 TYR A C 1
ATOM 2328 O O . TYR A 1 289 ? 20.578 58.600 -3.794 1.00 43.94 316 TYR A O 1
ATOM 2337 N N . PHE A 1 290 ? 22.560 59.299 -4.593 1.00 39.05 317 PHE A N 1
ATOM 2338 C CA . PHE A 1 290 ? 23.296 58.159 -4.051 1.00 37.49 317 PHE A CA 1
ATOM 2339 C C . PHE A 1 290 ? 23.550 58.303 -2.547 1.00 42.17 317 PHE A C 1
ATOM 2340 O O . PHE A 1 290 ? 23.727 57.290 -1.870 1.00 39.95 317 PHE A O 1
ATOM 2348 N N . SER A 1 291 ? 23.513 59.538 -2.005 1.00 42.15 318 SER A N 1
ATOM 2349 C CA . SER A 1 291 ? 23.665 59.723 -0.560 1.00 43.77 318 SER A CA 1
ATOM 2350 C C . SER A 1 291 ? 22.531 59.001 0.176 1.00 50.32 318 SER A C 1
ATOM 2351 O O . SER A 1 291 ? 22.758 58.448 1.246 1.00 52.20 318 SER A O 1
ATOM 2354 N N . LYS A 1 292 ? 21.329 58.972 -0.434 1.00 46.88 319 LYS A N 1
ATOM 2355 C CA . LYS A 1 292 ? 20.122 58.364 0.117 1.00 47.78 319 LYS A CA 1
ATOM 2356 C C . LYS A 1 292 ? 19.990 56.863 -0.217 1.00 49.62 319 LYS A C 1
ATOM 2357 O O . LYS A 1 292 ? 19.009 56.248 0.197 1.00 50.72 319 LYS A O 1
ATOM 2363 N N . LYS A 1 293 ? 20.962 56.263 -0.936 1.00 43.41 320 LYS A N 1
ATOM 2364 C CA . LYS A 1 293 ? 20.926 54.829 -1.265 1.00 40.50 320 LYS A CA 1
ATOM 2365 C C . LYS A 1 293 ? 21.723 54.067 -0.223 1.00 44.12 320 LYS A C 1
ATOM 2366 O O . LYS A 1 293 ? 22.896 54.390 -0.001 1.00 44.93 320 LYS A O 1
ATOM 2372 N N . TRP A 1 294 ? 21.085 53.070 0.436 1.00 39.13 321 TRP A N 1
ATOM 2373 C CA . TRP A 1 294 ? 21.709 52.246 1.477 1.00 38.62 321 TRP A CA 1
ATOM 2374 C C . TRP A 1 294 ? 22.967 51.472 0.952 1.00 42.23 321 TRP A C 1
ATOM 2375 O O . TRP A 1 294 ? 23.906 51.212 1.713 1.00 43.39 321 TRP A O 1
ATOM 2386 N N . TRP A 1 295 ? 22.949 51.061 -0.315 1.00 36.00 322 TRP A N 1
ATOM 2387 C CA . TRP A 1 295 ? 24.024 50.255 -0.893 1.00 35.68 322 TRP A CA 1
ATOM 2388 C C . TRP A 1 295 ? 25.249 51.068 -1.264 1.00 42.27 322 TRP A C 1
ATOM 2389 O O . TRP A 1 295 ? 26.348 50.501 -1.373 1.00 42.86 322 TRP A O 1
ATOM 2400 N N . TYR A 1 296 ? 25.055 52.388 -1.478 1.00 38.43 323 TYR A N 1
ATOM 2401 C CA . TYR A 1 296 ? 26.115 53.290 -1.865 1.00 37.25 323 TYR A CA 1
ATOM 2402 C C . TYR A 1 296 ? 26.951 53.709 -0.682 1.00 44.52 323 TYR A C 1
ATOM 2403 O O . TYR A 1 296 ? 26.457 54.280 0.300 1.00 45.75 323 TYR A O 1
ATOM 2412 N N . VAL A 1 297 ? 28.251 53.461 -0.834 1.00 42.65 324 VAL A N 1
ATOM 2413 C CA . VAL A 1 297 ? 29.319 53.777 0.106 1.00 45.28 324 VAL A CA 1
ATOM 2414 C C . VAL A 1 297 ? 30.428 54.422 -0.734 1.00 51.73 324 VAL A C 1
ATOM 2415 O O . VAL A 1 297 ? 30.933 53.761 -1.643 1.00 51.17 324 VAL A O 1
ATOM 2419 N N . PRO A 1 298 ? 30.776 55.717 -0.523 1.00 50.35 325 PRO A N 1
ATOM 2420 C CA . PRO A 1 298 ? 31.858 56.315 -1.325 1.00 50.02 325 PRO A CA 1
ATOM 2421 C C . PRO A 1 298 ? 33.193 55.612 -1.050 1.00 54.42 325 PRO A C 1
ATOM 2422 O O . PRO A 1 298 ? 33.527 55.336 0.103 1.00 54.81 325 PRO A O 1
ATOM 2426 N N . ASN A 1 299 ? 33.912 55.258 -2.124 1.00 50.66 326 ASN A N 1
ATOM 2427 C CA . ASN A 1 299 ? 35.198 54.578 -2.043 1.00 52.00 326 ASN A CA 1
ATOM 2428 C C . ASN A 1 299 ? 36.288 55.517 -2.596 1.00 59.25 326 ASN A C 1
ATOM 2429 O O . ASN A 1 299 ? 36.259 55.857 -3.786 1.00 57.57 326 ASN A O 1
ATOM 2434 N N . PRO A 1 300 ? 37.246 55.965 -1.733 1.00 59.14 327 PRO A N 1
ATOM 2435 C CA . PRO A 1 300 ? 38.301 56.887 -2.205 1.00 61.13 327 PRO A CA 1
ATOM 2436 C C . PRO A 1 300 ? 39.306 56.221 -3.145 1.00 67.46 327 PRO A C 1
ATOM 2437 O O . PRO A 1 300 ? 40.012 56.920 -3.878 1.00 69.48 327 PRO A O 1
ATOM 2441 N N . ASP A 1 301 ? 39.343 54.869 -3.146 1.00 63.06 328 ASP A N 1
ATOM 2442 C CA . ASP A 1 301 ? 40.201 54.047 -3.998 1.00 62.59 328 ASP A CA 1
ATOM 2443 C C . ASP A 1 301 ? 39.464 53.654 -5.304 1.00 60.38 328 ASP A C 1
ATOM 2444 O O . ASP A 1 301 ? 39.955 52.786 -6.052 1.00 59.46 328 ASP A O 1
ATOM 2449 N N . TYR A 1 302 ? 38.311 54.324 -5.599 1.00 51.41 329 TYR A N 1
ATOM 2450 C CA . TYR A 1 302 ? 37.551 54.055 -6.820 1.00 46.82 329 TYR A CA 1
ATOM 2451 C C . TYR A 1 302 ? 38.407 54.273 -8.065 1.00 51.66 329 TYR A C 1
ATOM 2452 O O . TYR A 1 302 ? 39.236 55.187 -8.104 1.00 53.24 329 TYR A O 1
ATOM 2461 N N . SER A 1 303 ? 38.164 53.425 -9.083 1.00 47.01 330 SER A N 1
ATOM 2462 C CA . SER A 1 303 ? 38.770 53.452 -10.409 1.00 47.71 330 SER A CA 1
ATOM 2463 C C . SER A 1 303 ? 37.800 52.886 -11.414 1.00 49.58 330 SER A C 1
ATOM 2464 O O . SER A 1 303 ? 37.081 51.931 -11.103 1.00 47.73 330 SER A O 1
ATOM 2467 N N . ASP A 1 304 ? 37.831 53.414 -12.642 1.00 46.48 331 ASP A N 1
ATOM 2468 C CA . ASP A 1 304 ? 36.999 52.903 -13.721 1.00 44.71 331 ASP A CA 1
ATOM 2469 C C . ASP A 1 304 ? 37.413 51.465 -14.077 1.00 47.39 331 ASP A C 1
ATOM 2470 O O . ASP A 1 304 ? 36.588 50.734 -14.613 1.00 45.02 331 ASP A O 1
ATOM 2475 N N . ARG A 1 305 ? 38.641 51.025 -13.673 1.00 46.83 332 ARG A N 1
ATOM 2476 C CA . ARG A 1 305 ? 39.155 49.650 -13.862 1.00 47.05 332 ARG A CA 1
ATOM 2477 C C . ARG A 1 305 ? 38.283 48.600 -13.144 1.00 47.70 332 ARG A C 1
ATOM 2478 O O . ARG A 1 305 ? 38.322 47.426 -13.516 1.00 47.88 332 ARG A O 1
ATOM 2494 N N . LEU A 1 307 ? 35.044 48.369 -13.386 1.00 39.51 334 LEU A N 1
ATOM 2495 C CA . LEU A 1 307 ? 33.928 47.967 -14.249 1.00 37.88 334 LEU A CA 1
ATOM 2496 C C . LEU A 1 307 ? 34.232 46.623 -14.926 1.00 42.89 334 LEU A C 1
ATOM 2497 O O . LEU A 1 307 ? 35.300 46.436 -15.514 1.00 43.63 334 LEU A O 1
ATOM 2502 N N . ASN A 1 308 ? 33.299 45.685 -14.781 1.00 39.50 335 ASN A N 1
ATOM 2503 C CA . ASN A 1 308 ? 33.405 44.340 -15.316 1.00 40.45 335 ASN A CA 1
ATOM 2504 C C . ASN A 1 308 ? 32.704 44.272 -16.687 1.00 44.36 335 ASN A C 1
ATOM 2505 O O . ASN A 1 308 ? 32.215 45.292 -17.183 1.00 41.75 335 ASN A O 1
ATOM 2510 N N . GLU A 1 309 ? 32.692 43.075 -17.303 1.00 43.72 336 GLU A N 1
ATOM 2511 C CA . GLU A 1 309 ? 32.119 42.828 -18.631 1.00 43.41 336 GLU A CA 1
ATOM 2512 C C . GLU A 1 309 ? 30.612 43.111 -18.675 1.00 44.24 336 GLU A C 1
ATOM 2513 O O . GLU A 1 309 ? 30.139 43.637 -19.678 1.00 42.87 336 GLU A O 1
ATOM 2519 N N . GLU A 1 310 ? 29.872 42.799 -17.586 1.00 40.43 337 GLU A N 1
ATOM 2520 C CA . GLU A 1 310 ? 28.426 43.034 -17.488 1.00 39.02 337 GLU A CA 1
ATOM 2521 C C . GLU A 1 310 ? 28.121 44.531 -17.526 1.00 39.04 337 GLU A C 1
ATOM 2522 O O . GLU A 1 310 ? 27.222 44.947 -18.258 1.00 38.77 337 GLU A O 1
ATOM 2528 N N . ASP A 1 311 ? 28.883 45.330 -16.750 1.00 33.20 338 ASP A N 1
ATOM 2529 C CA . ASP A 1 311 ? 28.793 46.790 -16.665 1.00 31.72 338 ASP A CA 1
ATOM 2530 C C . ASP A 1 311 ? 28.969 47.414 -18.032 1.00 33.23 338 ASP A C 1
ATOM 2531 O O . ASP A 1 311 ? 28.117 48.174 -18.464 1.00 33.55 338 ASP A O 1
ATOM 2536 N N . LYS A 1 312 ? 30.056 47.050 -18.723 1.00 29.27 339 LYS A N 1
ATOM 2537 C CA . LYS A 1 312 ? 30.431 47.492 -20.070 1.00 29.19 339 LYS A CA 1
ATOM 2538 C C . LYS A 1 312 ? 29.334 47.130 -21.110 1.00 33.70 339 LYS A C 1
ATOM 2539 O O . LYS A 1 312 ? 28.991 47.983 -21.929 1.00 32.70 339 LYS A O 1
ATOM 2545 N N . LYS A 1 313 ? 28.741 45.914 -21.025 1.00 31.20 340 LYS A N 1
ATOM 2546 C CA . LYS A 1 313 ? 27.630 45.488 -21.901 1.00 31.65 340 LYS A CA 1
ATOM 2547 C C . LYS A 1 313 ? 26.396 46.375 -21.697 1.00 35.35 340 LYS A C 1
ATOM 2548 O O . LYS A 1 313 ? 25.745 46.739 -22.681 1.00 35.78 340 LYS A O 1
ATOM 2554 N N . LEU A 1 314 ? 26.088 46.748 -20.434 1.00 30.93 341 LEU A N 1
ATOM 2555 C CA . LEU A 1 314 ? 24.950 47.634 -20.154 1.00 29.34 341 LEU A CA 1
ATOM 2556 C C . LEU A 1 314 ? 25.215 49.045 -20.695 1.00 32.34 341 LEU A C 1
ATOM 2557 O O . LEU A 1 314 ? 24.317 49.630 -21.322 1.00 33.55 341 LEU A O 1
ATOM 2562 N N . LEU A 1 315 ? 26.441 49.562 -20.518 1.00 27.63 342 LEU A N 1
ATOM 2563 C CA . LEU A 1 315 ? 26.816 50.885 -21.053 1.00 27.33 342 LEU A CA 1
ATOM 2564 C C . LEU A 1 315 ? 26.760 50.902 -22.565 1.00 32.62 342 LEU A C 1
ATOM 2565 O O . LEU A 1 315 ? 26.368 51.912 -23.146 1.00 32.22 342 LEU A O 1
ATOM 2570 N N . SER A 1 316 ? 27.108 49.757 -23.202 1.00 30.77 343 SER A N 1
ATOM 2571 C CA . SER A 1 316 ? 27.074 49.598 -24.652 1.00 29.97 343 SER A CA 1
ATOM 2572 C C . SER A 1 316 ? 25.601 49.579 -25.137 1.00 34.75 343 SER A C 1
ATOM 2573 O O . SER A 1 316 ? 25.296 50.177 -26.170 1.00 36.41 343 SER A O 1
ATOM 2584 N N . ILE A 1 318 ? 22.981 51.049 -23.533 1.00 29.03 345 ILE A N 1
ATOM 2585 C CA . ILE A 1 318 ? 22.486 52.413 -23.335 1.00 29.21 345 ILE A CA 1
ATOM 2586 C C . ILE A 1 318 ? 22.907 53.273 -24.541 1.00 33.43 345 ILE A C 1
ATOM 2587 O O . ILE A 1 318 ? 22.073 53.994 -25.096 1.00 35.08 345 ILE A O 1
ATOM 2592 N N . ASN A 1 319 ? 24.153 53.110 -25.008 1.00 29.12 346 ASN A N 1
ATOM 2593 C CA . ASN A 1 319 ? 24.670 53.841 -26.163 1.00 29.49 346 ASN A CA 1
ATOM 2594 C C . ASN A 1 319 ? 23.869 53.549 -27.440 1.00 34.65 346 ASN A C 1
ATOM 2595 O O . ASN A 1 319 ? 23.651 54.458 -28.244 1.00 36.50 346 ASN A O 1
ATOM 2600 N N . GLN A 1 320 ? 23.424 52.306 -27.606 1.00 30.22 347 GLN A N 1
ATOM 2601 C CA . GLN A 1 320 ? 22.646 51.833 -28.755 1.00 31.12 347 GLN A CA 1
ATOM 2602 C C . GLN A 1 320 ? 21.161 52.140 -28.624 1.00 36.89 347 GLN A C 1
ATOM 2603 O O . GLN A 1 320 ? 20.492 52.303 -29.650 1.00 38.13 347 GLN A O 1
ATOM 2609 N N . ALA A 1 321 ? 20.619 52.140 -27.388 1.00 33.74 348 ALA A N 1
ATOM 2610 C CA . ALA A 1 321 ? 19.185 52.388 -27.168 1.00 35.58 348 ALA A CA 1
ATOM 2611 C C . ALA A 1 321 ? 18.759 53.789 -27.606 1.00 44.14 348 ALA A C 1
ATOM 2612 O O . ALA A 1 321 ? 17.699 53.940 -28.223 1.00 47.77 348 ALA A O 1
ATOM 2614 N N . LYS A 1 322 ? 19.590 54.798 -27.300 1.00 39.68 349 LYS A N 1
ATOM 2615 C CA . LYS A 1 322 ? 19.305 56.197 -27.587 1.00 44.87 349 LYS A CA 1
ATOM 2616 C C . LYS A 1 322 ? 19.913 56.649 -28.942 1.00 59.02 349 LYS A C 1
ATOM 2617 O O . LYS A 1 322 ? 20.282 55.776 -29.764 1.00 63.22 349 LYS A O 1
#

Solvent-accessible surface area: 15804 Å² total